Protein AF-0000000080324324 (afdb_homodimer)

Nearest PDB structures (foldseek):
  2r6u-assembly2_D  TM=9.023E-01  e=9.887E-13  Rhodococcus jostii RHA1
  2r6u-assembly2_B  TM=8.877E-01  e=3.012E-12  Rhodococcus jostii RHA1
  3oxh-assembly1_A  TM=7.403E-01  e=6.798E-08  Mycobacterium tuberculosis
  8stb-assembly2_A  TM=7.859E-01  e=1.134E-06  Streptomyces sp.
  8stb-assembly1_B  TM=7.151E-01  e=1.134E-06  Streptomyces sp.

pLDDT: mean 96.22, std 4.75, range [72.25, 98.94]

Sequence (242 aa):
MNRVTHFEIPSEHPEVSMKFFADVFGWKFEQFCEQQYWLAISGDESTPGINGAIMKPVERNQPVCNTINVQNLDETIQKIEKAGGKIVKPKFAIPSYGWLAFFMDTDGNCHGIVEEDKAARMNRVTHFEIPSEHPEVSMKFFADVFGWKFEQFCEQQYWLAISGDESTPGINGAIMKPVERNQPVCNTINVQNLDETIQKIEKAGGKIVKPKFAIPSYGWLAFFMDTDGNCHGIVEEDKAAR

Solvent-accessible surface area (backbone atoms only — not comparable to full-atom values): 12387 Å² total; per-residue (Å²): 117,34,18,42,45,36,40,36,41,48,24,93,49,54,70,60,46,52,48,36,44,25,72,54,44,62,35,45,76,43,78,43,74,94,53,70,32,27,38,31,44,26,66,63,83,92,43,84,29,36,40,34,28,43,27,56,54,93,49,86,88,51,60,49,32,44,25,27,36,37,86,50,53,71,62,44,52,50,40,33,47,74,61,59,26,43,78,74,36,74,76,43,61,40,72,60,45,13,39,35,31,30,29,25,45,80,74,64,52,59,35,34,39,33,18,81,30,63,78,29,111,117,34,17,42,46,36,41,36,41,48,24,93,48,53,71,60,47,52,49,37,46,26,73,53,43,63,35,43,76,41,78,42,74,95,52,71,33,29,36,32,44,28,64,64,84,90,44,84,29,36,40,32,28,42,27,55,56,91,49,87,86,49,59,48,33,46,25,28,36,37,85,49,52,70,62,44,53,52,37,34,47,73,61,58,26,43,79,74,37,72,77,45,62,40,72,60,45,14,40,35,32,30,30,27,45,81,73,63,51,58,34,34,40,32,18,82,30,62,78,31,110

Secondary structure (DSSP, 8-state):
---EEEEEEE-S-HHHHHHHHHHHH--EEEE-SSSSEEEEE-S-TTSSSBEEEEE--SSTTPPPEEEEE-S-HHHHHHHHHHTT-EEEEEEEEETTTEEEEEEE-TTS-EEEEEEE-TT--/---EEEEEEE-S-HHHHHHHHHHHH--EEEE-TTSSEEEEE-S-TTSSSBEEEEE--SSTTPPPEEEEE-S-HHHHHHHHHHTT-EEEEEEEEETTTEEEEEEE-TTS-EEEEEEE-TT--

InterPro domains:
  IPR004360 Glyoxalase/fosfomycin resistance/dioxygenase domain [PF00903] (4-109)
  IPR029068 Glyoxalase/Bleomycin resistance protein/Dihydroxybiphenyl dioxygenase [G3DSA:3.10.180.10] (3-119)
  IPR029068 Glyoxalase/Bleomycin resistance protein/Dihydroxybiphenyl dioxygenase [SSF54593] (2-119)
  IPR037523 Vicinal oxygen chelate (VOC), core domain [PS51819] (3-116)
  IPR052164 Anthracycline and Secondary Metabolite Biosynthesis Protein [PTHR33993] (2-117)

Radius of gyration: 17.2 Å; Cα contacts (8 Å, |Δi|>4): 593; chains: 2; bounding box: 39×47×38 Å

Structure (mmCIF, N/CA/C/O backbone):
data_AF-0000000080324324-model_v1
#
loop_
_entity.id
_entity.type
_entity.pdbx_description
1 polymer Glyoxalase
#
loop_
_atom_site.group_PDB
_atom_site.id
_atom_site.type_symbol
_atom_site.label_atom_id
_atom_site.label_alt_id
_atom_site.label_comp_id
_atom_site.label_asym_i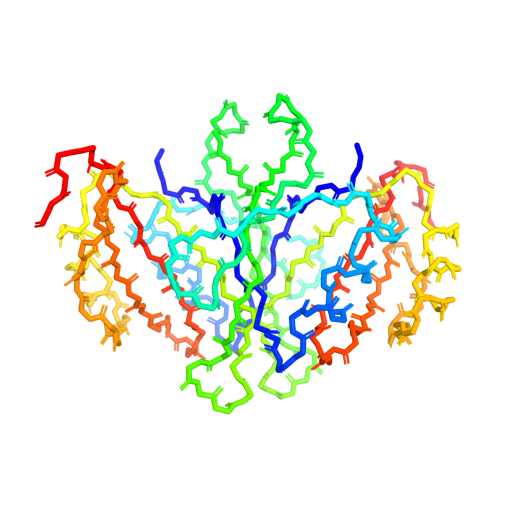d
_atom_site.label_entity_id
_atom_site.label_seq_id
_atom_site.pdbx_PDB_ins_code
_atom_site.Cartn_x
_atom_site.Cartn_y
_atom_site.Cartn_z
_atom_site.occupancy
_atom_site.B_iso_or_equiv
_atom_site.auth_seq_id
_atom_site.auth_comp_id
_atom_site.auth_asym_id
_atom_site.auth_atom_id
_atom_site.pdbx_PDB_model_num
ATOM 1 N N . MET A 1 1 ? -7.117 -13.203 8.117 1 80.62 1 MET A N 1
ATOM 2 C CA . MET A 1 1 ? -6.945 -13.352 6.672 1 80.62 1 MET A CA 1
ATOM 3 C C . MET A 1 1 ? -7.75 -12.297 5.918 1 80.62 1 MET A C 1
ATOM 5 O O . MET A 1 1 ? -8.773 -11.82 6.414 1 80.62 1 MET A O 1
ATOM 9 N N . ASN A 1 2 ? -7.188 -11.617 4.918 1 96.31 2 ASN A N 1
ATOM 10 C CA . ASN A 1 2 ? -7.82 -10.656 4.02 1 96.31 2 ASN A CA 1
ATOM 11 C C . ASN A 1 2 ? -7.285 -9.242 4.242 1 96.31 2 ASN A C 1
ATOM 13 O O . ASN A 1 2 ? -7.949 -8.266 3.902 1 96.31 2 ASN A O 1
ATOM 17 N N . ARG A 1 3 ? -6.148 -9.227 4.965 1 98.31 3 ARG A N 1
ATOM 18 C CA . ARG A 1 3 ? -5.523 -7.93 5.215 1 98.31 3 ARG A CA 1
ATOM 19 C C . ARG A 1 3 ? -4.418 -7.648 4.203 1 98.31 3 ARG A C 1
ATOM 21 O O . ARG A 1 3 ? -3.85 -8.578 3.625 1 98.31 3 ARG A O 1
ATOM 28 N N . VAL A 1 4 ? -4.156 -6.395 3.949 1 98.75 4 VAL A N 1
ATOM 29 C CA . VAL A 1 4 ? -3.008 -6.012 3.135 1 98.75 4 VAL A CA 1
ATOM 30 C C . VAL A 1 4 ? -1.715 -6.328 3.883 1 98.75 4 VAL A C 1
ATOM 32 O O . VAL A 1 4 ? -1.495 -5.84 4.992 1 98.75 4 VAL A O 1
ATOM 35 N N . THR A 1 5 ? -0.805 -7.094 3.219 1 98.31 5 THR A N 1
ATOM 36 C CA . THR A 1 5 ? 0.337 -7.582 3.982 1 98.31 5 THR A CA 1
ATOM 37 C C . THR A 1 5 ? 1.644 -7.285 3.25 1 98.31 5 THR A C 1
ATOM 39 O O . THR A 1 5 ? 2.729 -7.523 3.785 1 98.31 5 THR A O 1
ATOM 42 N N . HIS A 1 6 ? 1.531 -6.824 2.025 1 98.56 6 HIS A N 1
ATOM 43 C CA . HIS A 1 6 ? 2.721 -6.613 1.209 1 98.56 6 HIS A CA 1
ATOM 44 C C . HIS A 1 6 ? 2.521 -5.465 0.227 1 98.56 6 HIS A C 1
ATOM 46 O O . HIS A 1 6 ? 1.407 -5.234 -0.249 1 98.56 6 HIS A O 1
ATOM 52 N N . PHE A 1 7 ? 3.572 -4.695 0.007 1 98.81 7 PHE A N 1
ATOM 53 C CA . PHE A 1 7 ? 3.529 -3.664 -1.024 1 98.81 7 PHE A CA 1
ATOM 54 C C . PHE A 1 7 ? 4.629 -3.887 -2.057 1 98.81 7 PHE A C 1
ATOM 56 O O . PHE A 1 7 ? 5.641 -4.527 -1.767 1 98.81 7 PHE A O 1
ATOM 63 N N . GLU A 1 8 ? 4.395 -3.324 -3.246 1 98.5 8 GLU A N 1
ATOM 64 C CA . GLU A 1 8 ? 5.406 -3.266 -4.297 1 98.5 8 GLU A CA 1
ATOM 65 C C . GLU A 1 8 ? 5.547 -1.85 -4.848 1 98.5 8 GLU A C 1
ATOM 67 O O . GLU A 1 8 ? 4.57 -1.271 -5.336 1 98.5 8 GLU A O 1
ATOM 72 N N . ILE A 1 9 ? 6.711 -1.351 -4.762 1 98.62 9 ILE A N 1
ATOM 73 C CA . ILE A 1 9 ? 7.047 -0.058 -5.352 1 98.62 9 ILE A CA 1
ATOM 74 C C . ILE A 1 9 ? 7.781 -0.269 -6.672 1 98.62 9 ILE A C 1
ATOM 76 O O . ILE A 1 9 ? 8.898 -0.789 -6.691 1 98.62 9 ILE A O 1
ATOM 80 N N . PRO A 1 10 ? 7.148 0.135 -7.758 1 98.31 10 PRO A N 1
ATOM 81 C CA . PRO A 1 10 ? 7.863 0.035 -9.031 1 98.31 10 PRO A CA 1
ATOM 82 C C . PRO A 1 10 ? 8.984 1.062 -9.156 1 98.31 10 PRO A C 1
ATOM 84 O O . PRO A 1 10 ? 8.844 2.199 -8.703 1 98.31 10 PRO A O 1
ATOM 87 N N . SER A 1 11 ? 10.062 0.639 -9.766 1 98 11 SER A N 1
ATOM 88 C CA . SER A 1 11 ? 11.188 1.551 -9.961 1 98 11 SER A CA 1
ATOM 89 C C . SER A 1 11 ? 11.953 1.221 -11.234 1 98 11 SER A C 1
ATOM 91 O O . SER A 1 11 ? 12.312 0.065 -11.469 1 98 11 SER A O 1
ATOM 93 N N . GLU A 1 12 ? 12.156 2.252 -12.07 1 97.19 12 GLU A N 1
ATOM 94 C CA . GLU A 1 12 ? 13.023 2.096 -13.234 1 97.19 12 GLU A CA 1
ATOM 95 C C . GLU A 1 12 ? 14.492 2.039 -12.82 1 97.19 12 GLU A C 1
ATOM 97 O O . GLU A 1 12 ? 15.336 1.57 -13.578 1 97.19 12 GLU A O 1
ATOM 102 N N . HIS A 1 13 ? 14.82 2.545 -11.656 1 97 13 HIS A N 1
ATOM 103 C CA . HIS A 1 13 ? 16.172 2.602 -11.109 1 97 13 HIS A CA 1
ATOM 104 C C . HIS A 1 13 ? 16.219 2.031 -9.695 1 97 13 HIS A C 1
ATOM 106 O O . HIS A 1 13 ? 16.453 2.766 -8.734 1 97 13 HIS A O 1
ATOM 112 N N . PRO A 1 14 ? 16.188 0.715 -9.609 1 97.38 14 PRO A N 1
ATOM 113 C CA . PRO A 1 14 ? 16.047 0.087 -8.297 1 97.38 14 PRO A CA 1
ATOM 114 C C . PRO A 1 14 ? 17.172 0.449 -7.34 1 97.38 14 PRO A C 1
ATOM 116 O O . PRO A 1 14 ? 16.938 0.652 -6.145 1 97.38 14 PRO A O 1
ATOM 119 N N . GLU A 1 15 ? 18.375 0.521 -7.84 1 97.5 15 GLU A N 1
ATOM 120 C CA . GLU A 1 15 ? 19.5 0.852 -6.969 1 97.5 15 GLU A CA 1
ATOM 121 C C . GLU A 1 15 ? 19.328 2.238 -6.352 1 97.5 15 GLU A C 1
ATOM 123 O O . GLU A 1 15 ? 19.656 2.447 -5.184 1 97.5 15 GLU A O 1
ATOM 128 N N . VAL A 1 16 ? 18.859 3.139 -7.137 1 98.56 16 VAL A N 1
ATOM 129 C CA . VAL A 1 16 ? 18.625 4.5 -6.668 1 98.56 16 VAL A CA 1
ATOM 130 C C . VAL A 1 16 ? 17.5 4.508 -5.652 1 98.56 16 VAL A C 1
ATOM 132 O O . VAL A 1 16 ? 17.609 5.125 -4.59 1 98.56 16 VAL A O 1
ATOM 135 N N . SER A 1 17 ? 16.422 3.805 -5.992 1 98.69 17 SER A N 1
ATOM 136 C CA . SER A 1 17 ? 15.273 3.738 -5.098 1 98.69 17 SER A CA 1
ATOM 137 C C . SER A 1 17 ? 15.641 3.092 -3.768 1 98.69 17 SER A C 1
ATOM 139 O O . SER A 1 17 ? 15.2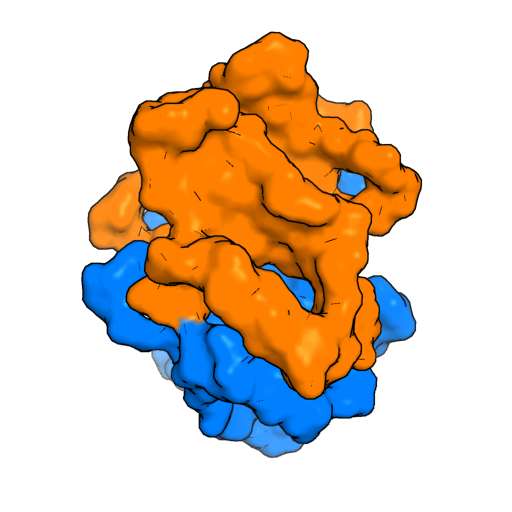58 3.588 -2.705 1 98.69 17 SER A O 1
ATOM 141 N N . MET A 1 18 ? 16.344 1.99 -3.834 1 98.5 18 MET A N 1
ATOM 142 C CA . MET A 1 18 ? 16.75 1.3 -2.611 1 98.5 18 MET A CA 1
ATOM 143 C C . MET A 1 18 ? 17.594 2.203 -1.731 1 98.5 18 MET A C 1
ATOM 145 O O . MET A 1 18 ? 17.422 2.25 -0.515 1 98.5 18 MET A O 1
ATOM 149 N N . LYS A 1 19 ? 18.516 2.918 -2.295 1 98.81 19 LYS A N 1
ATOM 150 C CA . LYS A 1 19 ? 19.344 3.854 -1.534 1 98.81 19 LYS A CA 1
ATOM 151 C C . LYS A 1 19 ? 18.484 4.945 -0.894 1 98.81 19 LYS A C 1
ATOM 153 O O . LYS A 1 19 ? 18.703 5.312 0.263 1 98.81 19 LYS A O 1
ATOM 158 N N . PHE A 1 20 ? 17.547 5.465 -1.657 1 98.94 20 PHE A N 1
ATOM 159 C CA . PHE A 1 20 ? 16.641 6.496 -1.153 1 98.94 20 PHE A CA 1
ATOM 160 C C . PHE A 1 20 ? 15.938 6.02 0.106 1 98.94 20 PHE A C 1
ATOM 162 O O . PHE A 1 20 ? 16.016 6.668 1.151 1 98.94 20 PHE A O 1
ATOM 169 N N . PHE A 1 21 ? 15.242 4.918 0.029 1 98.94 21 PHE A N 1
ATOM 170 C CA . PHE A 1 21 ? 14.438 4.43 1.143 1 98.94 21 PHE A CA 1
ATOM 171 C C . PHE A 1 21 ? 15.328 3.984 2.297 1 98.94 21 PHE A C 1
ATOM 173 O O . PHE A 1 21 ? 14.953 4.113 3.463 1 98.94 21 PHE A O 1
ATOM 180 N N . ALA A 1 22 ? 16.531 3.461 1.968 1 98.81 22 ALA A N 1
ATOM 181 C CA . ALA A 1 22 ? 17.484 3.143 3.027 1 98.81 22 ALA A CA 1
ATOM 182 C C . ALA A 1 22 ? 17.922 4.398 3.775 1 98.81 22 ALA A C 1
ATOM 184 O O . ALA A 1 22 ? 17.922 4.426 5.008 1 98.81 22 ALA A O 1
ATOM 185 N N . ASP A 1 23 ? 18.25 5.418 3.057 1 98.75 23 ASP A N 1
ATOM 186 C CA . ASP A 1 23 ? 18.75 6.656 3.646 1 98.75 23 ASP A CA 1
ATOM 187 C C . ASP A 1 23 ? 17.656 7.363 4.449 1 98.75 23 ASP A C 1
ATOM 189 O O . ASP A 1 23 ? 17.922 7.91 5.52 1 98.75 23 ASP A O 1
ATOM 193 N N . VAL A 1 24 ? 16.5 7.398 3.951 1 98.88 24 VAL A N 1
ATOM 194 C CA . VAL A 1 24 ? 15.438 8.211 4.547 1 98.88 24 VAL A CA 1
ATOM 195 C C . VAL A 1 24 ? 14.766 7.43 5.672 1 98.88 24 VAL A C 1
ATOM 197 O O . VAL A 1 24 ? 14.445 7.996 6.723 1 98.88 24 VAL A O 1
ATOM 200 N N . PHE A 1 25 ? 14.539 6.09 5.477 1 98.81 25 PHE A N 1
ATOM 201 C CA . PHE A 1 25 ? 13.664 5.363 6.387 1 98.81 25 PHE A CA 1
ATOM 202 C C . PHE A 1 25 ? 14.406 4.211 7.047 1 98.81 25 PHE A C 1
ATOM 204 O O . PHE A 1 25 ? 13.859 3.529 7.918 1 98.81 25 PHE A O 1
ATOM 211 N N . GLY A 1 26 ? 15.633 3.934 6.602 1 98.5 26 GLY A N 1
ATOM 212 C CA . GLY A 1 26 ? 16.422 2.875 7.203 1 98.5 26 GLY A CA 1
ATOM 213 C C . GLY A 1 26 ? 16.031 1.489 6.727 1 98.5 26 GLY A C 1
ATOM 214 O O . GLY A 1 26 ? 16.297 0.494 7.398 1 98.5 26 GLY A O 1
ATOM 215 N N . TRP A 1 27 ? 15.344 1.388 5.637 1 98.81 27 TRP A N 1
ATOM 216 C CA . TRP A 1 27 ? 14.938 0.089 5.109 1 98.81 27 TRP A CA 1
ATOM 217 C C . TRP A 1 27 ? 16.156 -0.715 4.652 1 98.81 27 TRP A C 1
ATOM 219 O O . TRP A 1 27 ? 17.172 -0.144 4.254 1 98.81 27 TRP A O 1
ATOM 229 N N . LYS A 1 28 ? 16.016 -1.987 4.75 1 98.38 28 LYS A N 1
ATOM 230 C CA . LYS A 1 28 ? 17.016 -2.918 4.211 1 98.38 28 LYS A CA 1
ATOM 231 C C . LYS A 1 28 ? 16.438 -3.707 3.037 1 98.38 28 LYS A C 1
ATOM 233 O O . LYS A 1 28 ? 15.219 -3.93 2.967 1 98.38 28 LYS A O 1
ATOM 238 N N . PHE A 1 29 ? 17.344 -4.164 2.164 1 97.75 29 PHE A N 1
ATOM 239 C CA . PHE A 1 29 ? 16.859 -4.824 0.953 1 97.75 29 PHE A CA 1
ATOM 240 C C . PHE A 1 29 ? 17.641 -6.113 0.702 1 97.75 29 PHE A C 1
ATOM 242 O O . PHE A 1 29 ? 18.844 -6.172 0.942 1 97.75 29 PHE A O 1
ATOM 249 N N . GLU A 1 30 ? 16.828 -7.047 0.22 1 95.94 30 GLU A N 1
ATOM 250 C CA . GLU A 1 30 ? 17.406 -8.328 -0.177 1 95.94 30 GLU A CA 1
ATOM 251 C C . GLU A 1 30 ? 16.875 -8.773 -1.538 1 95.94 30 GLU A C 1
ATOM 253 O O . GLU A 1 30 ? 15.664 -8.82 -1.755 1 95.94 30 GLU A O 1
ATOM 258 N N . GLN A 1 31 ? 17.766 -9.102 -2.387 1 93.31 31 GLN A N 1
ATOM 259 C CA . GLN A 1 31 ? 17.344 -9.586 -3.691 1 93.31 31 GLN A CA 1
ATOM 260 C C . GLN A 1 31 ? 16.609 -10.922 -3.564 1 93.31 31 GLN A C 1
ATOM 262 O O . GLN A 1 31 ? 17.031 -11.797 -2.805 1 93.31 31 GLN A O 1
ATOM 267 N N . PHE A 1 32 ? 15.477 -10.836 -4.234 1 87.94 32 PHE A N 1
ATOM 268 C CA . PHE A 1 32 ? 14.656 -12.047 -4.234 1 87.94 32 PHE A CA 1
ATOM 269 C C . PHE A 1 32 ? 14.703 -12.734 -5.594 1 87.94 32 PHE A C 1
ATOM 271 O O . PHE A 1 32 ? 14.242 -12.172 -6.594 1 87.94 32 PHE A O 1
ATOM 278 N N . CYS A 1 33 ? 15.266 -13.898 -5.703 1 75.88 33 CYS A N 1
ATOM 279 C CA . CYS A 1 33 ? 15.406 -14.695 -6.914 1 75.88 33 CYS A CA 1
ATOM 280 C C . CYS A 1 33 ? 16.141 -13.914 -8 1 75.88 33 CYS A C 1
ATOM 282 O O . CYS A 1 33 ? 16.719 -12.867 -7.727 1 75.88 33 CYS A O 1
ATOM 284 N N . GLU A 1 34 ? 16.281 -14.5 -9.141 1 72.31 34 GLU A N 1
ATOM 285 C CA . GLU A 1 34 ? 16.984 -13.898 -10.273 1 72.31 34 GLU A CA 1
ATOM 286 C C . GLU A 1 34 ? 16.156 -12.789 -10.914 1 72.31 34 GLU A C 1
ATOM 288 O O . GLU A 1 34 ? 16.641 -12.078 -11.789 1 72.31 34 GLU A O 1
ATOM 293 N N . GLN A 1 35 ? 15.094 -12.578 -10.258 1 72.25 35 GLN A N 1
ATOM 294 C CA . GLN A 1 35 ? 14.227 -11.57 -10.859 1 72.25 35 GLN A CA 1
ATOM 295 C C . GLN A 1 35 ? 14.578 -10.172 -10.352 1 72.25 35 GLN A C 1
ATOM 297 O O . GLN A 1 35 ? 15.414 -10.016 -9.461 1 72.25 35 GLN A O 1
ATOM 302 N N . GLN A 1 36 ? 14.406 -9.125 -11.062 1 90.88 36 GLN A N 1
ATOM 303 C CA . GLN A 1 36 ? 14.539 -7.711 -10.719 1 90.88 36 GLN A CA 1
ATOM 304 C C . GLN A 1 36 ? 13.516 -7.309 -9.656 1 90.88 36 GLN A C 1
ATOM 306 O O . GLN A 1 36 ? 12.656 -6.461 -9.906 1 90.88 36 GLN A O 1
ATOM 311 N N . TYR A 1 37 ? 13.633 -8.062 -8.531 1 95.88 37 TYR A N 1
ATOM 312 C CA . TYR A 1 37 ? 12.75 -7.93 -7.379 1 95.88 37 TYR A CA 1
ATOM 313 C C . TYR A 1 37 ? 13.539 -7.922 -6.078 1 95.88 37 TYR A C 1
ATOM 315 O O . TYR A 1 37 ? 14.258 -8.883 -5.777 1 95.88 37 TYR A O 1
ATOM 323 N N . TRP A 1 38 ? 13.414 -6.906 -5.266 1 97.56 38 TRP A N 1
ATOM 324 C CA . TRP A 1 38 ? 14.133 -6.746 -4.004 1 97.56 38 TRP A CA 1
ATOM 325 C C . TRP A 1 38 ? 13.164 -6.59 -2.838 1 97.56 38 TRP A C 1
ATOM 327 O O . TRP A 1 38 ? 12.43 -5.605 -2.762 1 97.56 38 TRP A O 1
ATOM 337 N N . LEU A 1 39 ? 13.195 -7.598 -1.95 1 97.19 39 LEU A N 1
ATOM 338 C CA . LEU A 1 39 ? 12.367 -7.5 -0.75 1 97.19 39 LEU A CA 1
ATOM 339 C C . LEU A 1 39 ? 12.789 -6.305 0.102 1 97.19 39 LEU A C 1
ATOM 341 O O . LEU A 1 39 ? 13.984 -6.047 0.269 1 97.19 39 LEU A O 1
ATOM 345 N N . ALA A 1 40 ? 11.867 -5.602 0.544 1 98.25 40 ALA A N 1
ATOM 346 C CA . ALA A 1 40 ? 12.094 -4.48 1.455 1 98.25 40 ALA A CA 1
ATOM 347 C C . ALA A 1 40 ? 11.719 -4.855 2.887 1 98.25 40 ALA A C 1
ATOM 349 O O . ALA A 1 40 ? 10.562 -5.176 3.172 1 98.25 40 ALA A O 1
ATOM 350 N N . ILE A 1 41 ? 12.641 -4.852 3.758 1 97.81 41 ILE A N 1
ATOM 351 C CA . ILE A 1 41 ? 12.43 -4.992 5.195 1 97.81 41 ILE A CA 1
ATOM 352 C C . ILE A 1 41 ? 12.32 -3.609 5.836 1 97.81 41 ILE A C 1
ATOM 354 O O . ILE A 1 41 ? 13.32 -2.906 5.988 1 97.81 41 ILE A O 1
ATOM 358 N N . SER A 1 42 ? 11.141 -3.277 6.234 1 97.69 42 SER A N 1
ATOM 359 C CA . SER A 1 42 ? 10.875 -1.897 6.629 1 97.69 42 SER A CA 1
ATOM 360 C C . SER A 1 42 ? 11.086 -1.701 8.125 1 97.69 42 SER A C 1
ATOM 362 O O . SER A 1 42 ? 11.078 -0.57 8.617 1 97.69 42 SER A O 1
ATOM 364 N N . GLY A 1 43 ? 11.266 -2.756 8.867 1 94.75 43 GLY A N 1
ATOM 365 C CA . GLY A 1 43 ? 11.477 -2.662 10.305 1 94.75 43 GLY A CA 1
ATOM 366 C C . GLY A 1 43 ? 11.219 -3.967 11.031 1 94.75 43 GLY A C 1
ATOM 367 O O . GLY A 1 43 ? 11.219 -5.035 10.414 1 94.75 43 GLY A O 1
ATOM 368 N N . ASP A 1 44 ? 11.07 -3.812 12.32 1 93.19 44 ASP A N 1
ATOM 369 C CA . ASP A 1 44 ? 10.805 -4.969 13.172 1 93.19 44 ASP A CA 1
ATOM 370 C C . ASP A 1 44 ? 9.391 -5.504 12.953 1 93.19 44 ASP A C 1
ATOM 372 O O . ASP A 1 44 ? 8.414 -4.777 13.141 1 93.19 44 ASP A O 1
ATOM 376 N N . GLU A 1 45 ? 9.273 -6.754 12.656 1 89.94 45 GLU A N 1
ATOM 377 C CA . GLU A 1 45 ? 8 -7.367 12.297 1 89.94 45 GLU A CA 1
ATOM 378 C C . GLU A 1 45 ? 7.031 -7.355 13.477 1 89.94 45 GLU A C 1
ATOM 380 O O . GLU A 1 45 ? 5.828 -7.539 13.297 1 89.94 45 GLU A O 1
ATOM 385 N N . SER A 1 46 ? 7.574 -7.156 14.664 1 89.31 46 SER A N 1
ATOM 386 C CA . SER A 1 46 ? 6.734 -7.133 15.852 1 89.31 46 SER A CA 1
ATOM 387 C C . SER A 1 46 ? 6.035 -5.785 16.016 1 89.31 46 SER A C 1
ATOM 389 O O . SER A 1 46 ? 5.145 -5.637 16.859 1 89.31 46 SER A O 1
ATOM 391 N N . THR A 1 47 ? 6.426 -4.836 15.195 1 91.75 47 THR A N 1
ATOM 392 C CA . THR A 1 47 ? 5.781 -3.525 15.234 1 91.75 47 THR A CA 1
ATOM 393 C C . THR A 1 47 ? 4.77 -3.389 14.094 1 91.75 47 THR A C 1
ATOM 395 O O . THR A 1 47 ? 4.891 -4.059 13.07 1 91.75 47 THR A O 1
ATOM 398 N N . PRO A 1 48 ? 3.828 -2.561 14.297 1 93.56 48 PRO A N 1
ATOM 399 C CA . PRO A 1 48 ? 2.812 -2.393 13.25 1 93.56 48 PRO A CA 1
ATOM 400 C C . PRO A 1 48 ? 3.404 -1.937 11.922 1 93.56 48 PRO A C 1
ATOM 402 O O . PRO A 1 48 ? 4.316 -1.105 11.898 1 93.56 48 PRO A O 1
ATOM 405 N N . GLY A 1 49 ? 2.834 -2.486 10.898 1 97.38 49 GLY A N 1
ATOM 406 C CA . GLY A 1 49 ? 3.279 -2.17 9.555 1 97.38 49 GLY A CA 1
ATOM 407 C C . GLY A 1 49 ? 3.561 -3.404 8.711 1 97.38 49 GLY A C 1
ATOM 408 O O . GLY A 1 49 ? 3.365 -4.531 9.172 1 97.38 49 GLY A O 1
ATOM 409 N N . ILE A 1 50 ? 4.016 -3.131 7.441 1 98.12 50 ILE A N 1
ATOM 410 C CA . ILE A 1 50 ? 4.238 -4.262 6.543 1 98.12 50 ILE A CA 1
ATOM 411 C C . ILE A 1 50 ? 5.562 -4.086 5.809 1 98.12 50 ILE A C 1
ATOM 413 O O . ILE A 1 50 ? 6.078 -2.969 5.703 1 98.12 50 ILE A O 1
ATOM 417 N N . ASN A 1 51 ? 6.094 -5.203 5.387 1 98.25 51 ASN A N 1
ATOM 418 C CA . ASN A 1 51 ? 7.211 -5.234 4.445 1 98.25 51 ASN A CA 1
ATOM 419 C C . ASN A 1 51 ? 6.727 -5.219 3 1 98.25 51 ASN A C 1
ATOM 421 O O . ASN A 1 51 ? 5.523 -5.293 2.744 1 98.25 51 ASN A O 1
ATOM 425 N N . GLY A 1 52 ? 7.605 -5.07 2.082 1 98.12 52 GLY A N 1
ATOM 426 C CA . GLY A 1 52 ? 7.262 -5.043 0.67 1 98.12 52 GLY A CA 1
ATOM 427 C C . GLY A 1 52 ? 8.438 -5.355 -0.239 1 98.12 52 GLY A C 1
ATOM 428 O O . GLY A 1 52 ? 9.227 -6.25 0.049 1 98.12 52 GLY A O 1
ATOM 429 N N . ALA A 1 53 ? 8.422 -4.598 -1.35 1 98.12 53 ALA A N 1
ATOM 430 C CA . ALA A 1 53 ? 9.484 -4.812 -2.326 1 98.12 53 ALA A CA 1
ATOM 431 C C . ALA A 1 53 ? 9.641 -3.605 -3.246 1 98.12 53 ALA A C 1
ATOM 433 O O . ALA A 1 53 ? 8.711 -2.803 -3.387 1 98.12 53 ALA A O 1
ATOM 434 N N . ILE A 1 54 ? 10.797 -3.494 -3.734 1 98.25 54 ILE A N 1
ATOM 435 C CA . ILE A 1 54 ? 11.07 -2.703 -4.93 1 98.25 54 ILE A CA 1
ATOM 436 C C . ILE A 1 54 ? 11.234 -3.627 -6.133 1 98.25 54 ILE A C 1
ATOM 438 O O . ILE A 1 54 ? 11.883 -4.672 -6.039 1 98.25 54 ILE A O 1
ATOM 442 N N . MET A 1 55 ? 10.594 -3.27 -7.223 1 97.19 55 MET A N 1
ATOM 443 C CA . MET A 1 55 ? 10.68 -4.133 -8.398 1 97.19 55 MET A CA 1
ATOM 444 C C . MET A 1 55 ? 10.719 -3.307 -9.68 1 97.19 55 MET A C 1
ATOM 446 O O . MET A 1 55 ? 10.258 -2.164 -9.703 1 97.19 55 MET A O 1
ATOM 450 N N . LYS A 1 56 ? 11.258 -3.893 -10.703 1 96.5 56 LYS A N 1
ATOM 451 C CA . LYS A 1 56 ? 11.125 -3.293 -12.031 1 96.5 56 LYS A CA 1
ATOM 452 C C . LYS A 1 56 ? 9.68 -3.359 -12.523 1 96.5 56 LYS A C 1
ATOM 454 O O . LYS A 1 56 ? 9.023 -4.391 -12.383 1 96.5 56 LYS A O 1
ATOM 459 N N . PRO A 1 57 ? 9.281 -2.227 -13.125 1 95.88 57 PRO A N 1
ATOM 460 C CA . PRO A 1 57 ? 7.895 -2.24 -13.602 1 95.88 57 PRO A CA 1
ATOM 461 C C . PRO A 1 57 ? 7.684 -3.203 -14.766 1 95.88 57 PRO A C 1
ATOM 463 O O . PRO A 1 57 ? 8.578 -3.371 -15.602 1 95.88 57 PRO A O 1
ATOM 466 N N . VAL A 1 58 ? 6.527 -3.812 -14.797 1 91.75 58 VAL A N 1
ATOM 467 C CA . VAL A 1 58 ? 6.172 -4.703 -15.898 1 91.75 58 VAL A CA 1
ATOM 468 C C . VAL A 1 58 ? 5.523 -3.9 -17.016 1 91.75 58 VAL A C 1
ATOM 470 O O . VAL A 1 58 ? 5.453 -4.363 -18.156 1 91.75 58 VAL A O 1
ATOM 473 N N . GLU A 1 59 ? 4.988 -2.766 -16.703 1 92 59 GLU A N 1
ATOM 474 C CA . GLU A 1 59 ? 4.43 -1.825 -17.672 1 92 59 GLU A CA 1
ATOM 475 C C . GLU A 1 59 ? 4.836 -0.391 -17.344 1 92 59 GLU A C 1
ATOM 477 O O . GLU A 1 59 ? 5.207 -0.089 -16.203 1 92 59 GLU A O 1
ATOM 482 N N . ARG A 1 60 ? 4.648 0.397 -18.359 1 90 60 ARG A N 1
ATOM 483 C CA . ARG A 1 60 ? 4.98 1.804 -18.156 1 90 60 ARG A CA 1
ATOM 484 C C . ARG A 1 60 ? 4.027 2.449 -17.156 1 90 60 ARG A C 1
ATOM 486 O O . ARG A 1 60 ? 2.818 2.215 -17.203 1 90 60 ARG A O 1
ATOM 493 N N . ASN A 1 61 ? 4.574 3.254 -16.25 1 90.62 61 ASN A N 1
ATOM 494 C CA . ASN A 1 61 ? 3.818 4.035 -15.281 1 90.62 61 ASN A CA 1
ATOM 495 C C . ASN A 1 61 ? 3.08 3.135 -14.289 1 90.62 61 ASN A C 1
ATOM 497 O O . ASN A 1 61 ? 1.995 3.48 -13.82 1 90.62 61 ASN A O 1
ATOM 501 N N . GLN A 1 62 ? 3.605 1.922 -14.133 1 95.56 62 GLN A N 1
ATOM 502 C CA . GLN A 1 62 ? 3.021 1.031 -13.141 1 95.56 62 GLN A CA 1
ATOM 503 C C . GLN A 1 62 ? 2.979 1.695 -11.766 1 95.56 62 GLN A C 1
ATOM 505 O O . GLN A 1 62 ? 3.986 2.232 -11.297 1 95.56 62 GLN A O 1
ATOM 510 N N . PRO A 1 63 ? 1.841 1.696 -11.164 1 96.56 63 PRO A N 1
ATOM 511 C CA . PRO A 1 63 ? 1.741 2.301 -9.828 1 96.56 63 PRO A CA 1
ATOM 512 C C . PRO A 1 63 ? 2.146 1.34 -8.719 1 96.56 63 PRO A C 1
ATOM 514 O O . PRO A 1 63 ? 2.381 0.156 -8.969 1 96.56 63 PRO A O 1
ATOM 517 N N . VAL A 1 64 ? 2.307 1.911 -7.535 1 98.44 64 VAL A N 1
ATOM 518 C CA . VAL A 1 64 ? 2.434 1.087 -6.336 1 98.44 64 VAL A CA 1
ATOM 519 C C . VAL A 1 64 ? 1.257 0.12 -6.246 1 98.44 64 VAL A C 1
ATOM 521 O O . VAL A 1 64 ? 0.116 0.491 -6.535 1 98.44 64 VAL A O 1
ATOM 524 N N . CYS A 1 65 ? 1.556 -1.107 -5.863 1 98.56 65 CYS A N 1
ATOM 525 C CA . CYS A 1 65 ? 0.54 -2.15 -5.773 1 98.56 65 CYS A CA 1
ATOM 526 C C . CYS A 1 65 ? 0.631 -2.889 -4.445 1 98.56 65 CYS A C 1
ATOM 528 O O . CYS A 1 65 ? 1.72 -3.283 -4.02 1 98.56 65 CYS A O 1
ATOM 530 N N . ASN A 1 66 ? -0.521 -3.068 -3.762 1 98.88 66 ASN A N 1
ATOM 531 C CA . ASN A 1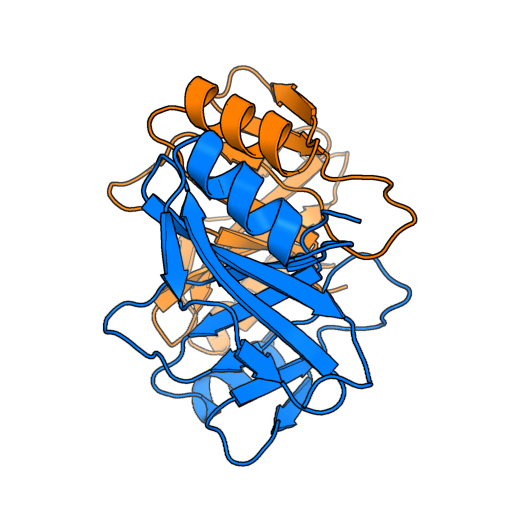 66 ? -0.58 -3.807 -2.504 1 98.88 66 ASN A CA 1
ATOM 532 C C . ASN A 1 66 ? -1.177 -5.199 -2.697 1 98.88 66 ASN A C 1
ATOM 534 O O . ASN A 1 66 ? -2.029 -5.398 -3.562 1 98.88 66 ASN A O 1
ATOM 538 N N . THR A 1 67 ? -0.726 -6.078 -1.89 1 98.81 67 THR A N 1
ATOM 539 C CA . THR A 1 67 ? -1.193 -7.457 -1.972 1 98.81 67 THR A CA 1
ATOM 540 C C . THR A 1 67 ? -1.947 -7.848 -0.704 1 98.81 67 THR A C 1
ATOM 542 O O . THR A 1 67 ? -1.5 -7.559 0.407 1 98.81 67 THR A O 1
ATOM 545 N N . ILE A 1 68 ? -3.076 -8.484 -0.906 1 98.94 68 ILE A N 1
ATOM 546 C CA . ILE A 1 68 ? -3.939 -8.953 0.173 1 98.94 68 ILE A CA 1
ATOM 547 C C . ILE A 1 68 ? -3.721 -10.445 0.394 1 98.94 68 ILE A C 1
ATOM 549 O O . ILE A 1 68 ? -3.775 -11.234 -0.554 1 98.94 68 ILE A O 1
ATOM 553 N N . ASN A 1 69 ? -3.412 -10.805 1.655 1 98.56 69 ASN A N 1
ATOM 554 C CA . ASN A 1 69 ? -3.289 -12.219 2.01 1 98.56 69 ASN A CA 1
ATOM 555 C C . ASN A 1 69 ? -4.656 -12.867 2.188 1 98.56 69 ASN A C 1
ATOM 557 O O . ASN A 1 69 ? -5.512 -12.352 2.902 1 98.56 69 ASN A O 1
ATOM 561 N N . VAL A 1 70 ? -4.859 -14.008 1.523 1 98.56 70 VAL A N 1
ATOM 562 C CA . VAL A 1 70 ? -6.156 -14.672 1.581 1 98.56 70 VAL A CA 1
ATOM 563 C C . VAL A 1 70 ? -5.965 -16.141 1.976 1 98.56 70 VAL A C 1
ATOM 565 O O . VAL A 1 70 ? -4.875 -16.688 1.827 1 98.56 70 VAL A O 1
ATOM 568 N N . GLN A 1 71 ? -7.012 -16.75 2.504 1 97.5 71 GLN A N 1
ATOM 569 C CA . GLN A 1 71 ? -6.961 -18.141 2.926 1 97.5 71 GLN A CA 1
ATOM 570 C C . GLN A 1 71 ? -7.035 -19.078 1.726 1 97.5 71 GLN A C 1
ATOM 572 O O . GLN A 1 71 ? -6.332 -20.094 1.678 1 97.5 71 GLN A O 1
ATOM 577 N N . ASN A 1 72 ? -7.914 -18.812 0.802 1 98.25 72 ASN A N 1
ATOM 578 C CA . ASN A 1 72 ? -8.172 -19.594 -0.397 1 98.25 72 ASN A CA 1
ATOM 579 C C . ASN A 1 72 ? -8.188 -18.734 -1.649 1 98.25 72 ASN A C 1
ATOM 581 O O . ASN A 1 72 ? -9.164 -18.016 -1.901 1 98.25 72 ASN A O 1
ATOM 585 N N . LEU A 1 73 ? -7.168 -18.844 -2.459 1 98.62 73 LEU A N 1
ATOM 586 C CA . LEU A 1 73 ? -6.984 -17.953 -3.598 1 98.62 73 LEU A CA 1
ATOM 587 C C . LEU A 1 73 ? -8.055 -18.203 -4.656 1 98.62 73 LEU A C 1
ATOM 589 O O . LEU A 1 73 ? -8.641 -17.25 -5.184 1 98.62 73 LEU A O 1
ATOM 593 N N . ASP A 1 74 ? -8.32 -19.422 -4.945 1 98.62 74 ASP A N 1
ATOM 594 C CA . ASP A 1 74 ? -9.289 -19.766 -5.984 1 98.62 74 ASP A CA 1
ATOM 595 C C . ASP A 1 74 ? -10.68 -19.25 -5.629 1 98.62 74 ASP A C 1
ATOM 597 O O . ASP A 1 74 ? -11.375 -18.688 -6.473 1 98.62 74 ASP A O 1
ATOM 601 N N . GLU A 1 75 ? -11.078 -19.469 -4.441 1 98.69 75 GLU A N 1
ATOM 602 C CA . GLU A 1 75 ? -12.359 -18.938 -3.988 1 98.69 75 GLU A CA 1
ATOM 603 C C . GLU A 1 75 ? -12.406 -17.422 -4.07 1 98.69 75 GLU A C 1
ATOM 605 O O . GLU A 1 75 ? -13.422 -16.844 -4.453 1 98.69 75 GLU A O 1
ATOM 610 N N . THR A 1 76 ? -11.328 -16.797 -3.672 1 98.81 76 THR A N 1
ATOM 611 C CA . THR A 1 76 ? -11.266 -15.336 -3.701 1 98.81 76 THR A CA 1
ATOM 612 C C . THR A 1 76 ? -11.375 -14.82 -5.133 1 98.81 76 THR A C 1
ATOM 614 O O . THR A 1 76 ? -12.039 -13.82 -5.387 1 98.81 76 THR A O 1
ATOM 617 N N . ILE A 1 77 ? -10.711 -15.461 -6.055 1 98.88 77 ILE A N 1
ATOM 618 C CA . ILE A 1 77 ? -10.789 -15.086 -7.461 1 98.88 77 ILE A CA 1
ATOM 619 C C . ILE A 1 77 ? -12.242 -15.102 -7.922 1 98.88 77 ILE A C 1
ATOM 621 O O . ILE A 1 77 ? -12.695 -14.172 -8.594 1 98.88 77 ILE A O 1
ATOM 625 N N . GLN A 1 78 ? -12.953 -16.141 -7.527 1 98.81 78 GLN A N 1
ATOM 626 C CA . GLN A 1 78 ? -14.367 -16.219 -7.891 1 98.81 78 GLN A CA 1
ATOM 627 C C . GLN A 1 78 ? -15.156 -15.062 -7.301 1 98.81 78 GLN A C 1
ATOM 629 O O . GLN A 1 78 ? -15.992 -14.461 -7.984 1 98.81 78 GLN A O 1
ATOM 634 N N . LYS A 1 79 ? -14.938 -14.773 -6.059 1 98.88 79 LYS A N 1
ATOM 635 C CA . LYS A 1 79 ? -15.609 -13.656 -5.406 1 98.88 79 LYS A CA 1
ATOM 636 C C . LYS A 1 79 ? -15.312 -12.336 -6.113 1 98.88 79 LYS A C 1
ATOM 638 O O . LYS A 1 79 ? -16.188 -11.492 -6.262 1 98.88 79 LYS A O 1
ATOM 643 N N . ILE A 1 80 ? -14.016 -12.141 -6.535 1 98.88 80 ILE A N 1
ATOM 644 C CA . ILE A 1 80 ? -13.578 -10.922 -7.211 1 98.88 80 ILE A CA 1
ATOM 645 C C . ILE A 1 80 ? -14.375 -10.734 -8.508 1 98.88 80 ILE A C 1
ATOM 647 O O . ILE A 1 80 ? -14.93 -9.664 -8.75 1 98.88 80 ILE A O 1
ATOM 651 N N . GLU A 1 81 ? -14.438 -11.75 -9.234 1 98.75 81 GLU A N 1
ATOM 652 C CA . GLU A 1 81 ? -15.133 -11.672 -10.516 1 98.75 81 GLU A CA 1
ATOM 653 C C . GLU A 1 81 ? -16.625 -11.461 -10.312 1 98.75 81 GLU A C 1
ATOM 655 O O . GLU A 1 81 ? -17.25 -10.656 -11.016 1 98.75 81 GLU A O 1
ATOM 660 N N . LYS A 1 82 ? -17.219 -12.141 -9.383 1 98.75 82 LYS A N 1
ATOM 661 C CA . LYS A 1 82 ? -18.641 -12 -9.078 1 98.75 82 LYS A CA 1
ATOM 662 C C . LYS A 1 82 ? -18.969 -10.578 -8.641 1 98.75 82 LYS A C 1
ATOM 664 O O . LYS A 1 82 ? -20.047 -10.062 -8.938 1 98.75 82 LYS A O 1
ATOM 669 N N . ALA A 1 83 ? -18.062 -9.984 -7.98 1 98.81 83 ALA A N 1
ATOM 670 C CA . ALA A 1 83 ? -18.281 -8.664 -7.41 1 98.81 83 ALA A CA 1
ATOM 671 C C . ALA A 1 83 ? -17.969 -7.566 -8.422 1 98.81 83 ALA A C 1
ATOM 673 O O . ALA A 1 83 ? -18.156 -6.379 -8.141 1 98.81 83 ALA A O 1
ATOM 674 N N . GLY A 1 84 ? -17.484 -7.922 -9.57 1 98.56 84 GLY A N 1
ATOM 675 C CA . GLY A 1 84 ? -17.281 -6.938 -10.625 1 98.56 84 GLY A CA 1
ATOM 676 C C . GLY A 1 84 ? -15.82 -6.602 -10.859 1 98.56 84 GLY A C 1
ATOM 677 O O . GLY A 1 84 ? -15.5 -5.746 -11.695 1 98.56 84 GLY A O 1
ATOM 678 N N . GLY A 1 85 ? -14.914 -7.25 -10.102 1 98.75 85 GLY A N 1
ATOM 679 C CA . GLY A 1 85 ? -13.5 -7.121 -10.383 1 98.75 85 GLY A CA 1
ATOM 680 C C . GLY A 1 85 ? -13.047 -7.949 -11.57 1 98.75 85 GLY A C 1
ATOM 681 O O . GLY A 1 85 ? -13.812 -8.758 -12.102 1 98.75 85 GLY A O 1
ATOM 682 N N . LYS A 1 86 ? -11.789 -7.641 -11.984 1 98.69 86 LYS A N 1
ATOM 683 C CA . LYS A 1 86 ? -11.219 -8.352 -13.133 1 98.69 86 LYS A CA 1
ATOM 684 C C . LYS A 1 86 ? -9.852 -8.93 -12.797 1 98.69 86 LYS A C 1
ATOM 686 O O . LYS A 1 86 ? -8.953 -8.203 -12.352 1 98.69 86 LYS A O 1
ATOM 691 N N . ILE A 1 87 ? -9.703 -10.219 -13.039 1 98.81 87 ILE A N 1
ATOM 692 C CA . ILE A 1 87 ? -8.391 -10.828 -12.898 1 98.81 87 ILE A CA 1
ATOM 693 C C . ILE A 1 87 ? -7.496 -10.406 -14.07 1 98.81 87 ILE A C 1
ATOM 695 O O . ILE A 1 87 ? -7.879 -10.555 -15.234 1 98.81 87 ILE A O 1
ATOM 699 N N . VAL A 1 88 ? -6.328 -9.906 -13.773 1 98.06 88 VAL A N 1
ATOM 700 C CA . VAL A 1 88 ? -5.488 -9.391 -14.852 1 98.06 88 VAL A CA 1
ATOM 701 C C . VAL A 1 88 ? -4.227 -10.242 -14.969 1 98.06 88 VAL A C 1
ATOM 703 O O . VAL A 1 88 ? -3.549 -10.227 -16 1 98.06 88 VAL A O 1
ATOM 706 N N . LYS A 1 89 ? -3.771 -10.875 -13.969 1 98.06 89 LYS A N 1
ATOM 707 C CA . LYS A 1 89 ? -2.746 -11.914 -13.977 1 98.06 89 LYS A CA 1
ATOM 708 C C . LYS A 1 89 ? -3.234 -13.172 -13.273 1 98.06 89 LYS A C 1
ATOM 710 O O . LYS A 1 89 ? -3.408 -13.18 -12.055 1 98.06 89 LYS A O 1
ATOM 715 N N . PRO A 1 90 ? -3.482 -14.141 -14.062 1 98.31 90 PRO A N 1
ATOM 716 C CA . PRO A 1 90 ? -4 -15.375 -13.461 1 98.31 90 PRO A CA 1
ATOM 717 C C . PRO A 1 90 ? -3.057 -15.977 -12.422 1 98.31 90 PRO A C 1
ATOM 719 O O . PRO A 1 90 ? -1.878 -15.609 -12.375 1 98.31 90 PRO A O 1
ATOM 722 N N . LYS A 1 91 ? -3.637 -16.859 -11.68 1 98.06 91 LYS A N 1
ATOM 723 C CA . LYS A 1 91 ? -2.938 -17.531 -10.594 1 98.06 91 LYS A CA 1
ATOM 724 C C . LYS A 1 91 ? -1.608 -18.109 -11.07 1 98.06 91 LYS A C 1
ATOM 726 O O . LYS A 1 91 ? -1.544 -18.734 -12.125 1 98.06 91 LYS A O 1
ATOM 731 N N . PHE A 1 92 ? -0.555 -17.828 -10.297 1 97.56 92 PHE A N 1
ATOM 732 C CA . PHE A 1 92 ? 0.754 -18.406 -10.547 1 97.56 92 PHE A CA 1
ATOM 733 C C . PHE A 1 92 ? 1.478 -18.688 -9.234 1 97.56 92 PHE A C 1
ATOM 735 O O . PHE A 1 92 ? 1.133 -18.125 -8.195 1 97.56 92 PHE A O 1
ATOM 742 N N . ALA A 1 93 ? 2.521 -19.516 -9.273 1 96.38 93 ALA A N 1
ATOM 743 C CA . ALA A 1 93 ? 3.211 -19.922 -8.055 1 96.38 93 ALA A CA 1
ATOM 744 C C . ALA A 1 93 ? 4.492 -19.109 -7.848 1 96.38 93 ALA A C 1
ATOM 746 O O . ALA A 1 93 ? 5.211 -18.828 -8.812 1 96.38 93 ALA A O 1
ATOM 747 N N . ILE A 1 94 ? 4.699 -18.734 -6.711 1 93.62 94 ILE A N 1
ATOM 748 C CA . ILE A 1 94 ? 6.039 -18.406 -6.238 1 93.62 94 ILE A CA 1
ATOM 749 C C . ILE A 1 94 ? 6.594 -19.578 -5.414 1 93.62 94 ILE A C 1
ATOM 751 O O . ILE A 1 94 ? 6.117 -19.828 -4.305 1 93.62 94 ILE A O 1
ATOM 755 N N . PRO A 1 95 ? 7.605 -20.156 -5.941 1 91.81 95 PRO A N 1
ATOM 756 C CA . PRO A 1 95 ? 8.094 -21.375 -5.277 1 91.81 95 PRO A CA 1
ATOM 757 C C . PRO A 1 95 ? 8.461 -21.141 -3.814 1 91.81 95 PRO A C 1
ATOM 759 O O . PRO A 1 95 ? 9.086 -20.125 -3.488 1 91.81 95 PRO A O 1
ATOM 762 N N . SER A 1 96 ? 7.953 -22.078 -2.932 1 90.38 96 SER A N 1
ATOM 763 C CA . SER A 1 96 ? 8.25 -22.141 -1.503 1 90.38 96 SER A CA 1
ATOM 764 C C . SER A 1 96 ? 7.625 -20.969 -0.758 1 90.38 96 SER A C 1
ATOM 766 O O . SER A 1 96 ? 8 -20.672 0.38 1 90.38 96 SER A O 1
ATOM 768 N N . TYR A 1 97 ? 6.789 -20.234 -1.436 1 93.06 97 TYR A N 1
ATOM 769 C CA . TYR A 1 97 ? 6.121 -19.125 -0.782 1 93.06 97 TYR A CA 1
ATOM 770 C C . TYR A 1 97 ? 4.605 -19.266 -0.848 1 93.06 97 TYR A C 1
ATOM 772 O O . TYR A 1 97 ? 3.93 -19.297 0.184 1 93.06 97 TYR A O 1
ATOM 780 N N . GLY A 1 98 ? 4.102 -19.328 -2.174 1 97.31 98 GLY A N 1
ATOM 781 C CA . GLY A 1 98 ? 2.654 -19.453 -2.277 1 97.31 98 GLY A CA 1
ATOM 782 C C . GLY A 1 98 ? 2.127 -19.141 -3.666 1 97.31 98 GLY A C 1
ATOM 783 O O . GLY A 1 98 ? 2.873 -19.203 -4.645 1 97.31 98 GLY A O 1
ATOM 784 N N . TRP A 1 99 ? 0.771 -19.016 -3.758 1 98.19 99 TRP A N 1
ATOM 785 C CA . TRP A 1 99 ? 0.049 -18.703 -4.988 1 98.19 99 TRP A CA 1
ATOM 786 C C . TRP A 1 99 ? -0.335 -17.234 -5.031 1 98.19 99 TRP A C 1
ATOM 788 O O . TRP A 1 99 ? -0.81 -16.672 -4.039 1 98.19 99 TRP A O 1
ATOM 798 N N . LEU A 1 100 ? -0.101 -16.656 -6.203 1 98.44 100 LEU A N 1
ATOM 799 C CA . LEU A 1 100 ? -0.404 -15.25 -6.387 1 98.44 100 LEU A CA 1
ATOM 800 C C . LEU A 1 100 ? -1.328 -15.039 -7.582 1 98.44 100 LEU A C 1
ATOM 802 O O . LEU A 1 100 ? -1.352 -15.859 -8.5 1 98.44 100 LEU A O 1
ATOM 806 N N . ALA A 1 101 ? -2.086 -14.008 -7.578 1 98.69 101 ALA A N 1
ATOM 807 C CA . ALA A 1 101 ? -2.82 -13.445 -8.703 1 98.69 101 ALA A CA 1
ATOM 808 C C . ALA A 1 101 ? -2.965 -11.93 -8.555 1 98.69 101 ALA A C 1
ATOM 810 O O . ALA A 1 101 ? -2.744 -11.383 -7.473 1 98.69 101 ALA A O 1
ATOM 811 N N . PHE A 1 102 ? -3.213 -11.273 -9.656 1 98.75 102 PHE A N 1
ATOM 812 C CA . PHE A 1 102 ? -3.459 -9.844 -9.625 1 98.75 102 PHE A CA 1
ATOM 813 C C . PHE A 1 102 ? -4.805 -9.508 -10.258 1 98.75 102 PHE A C 1
ATOM 815 O O . PHE A 1 102 ? -5.234 -10.172 -11.203 1 98.75 102 PHE A O 1
ATOM 822 N N . PHE A 1 103 ? -5.41 -8.5 -9.719 1 98.81 103 PHE A N 1
ATOM 823 C CA . PHE A 1 103 ? -6.723 -8.117 -10.219 1 98.81 103 PHE A CA 1
ATOM 824 C C . PHE A 1 103 ? -6.875 -6.602 -10.219 1 98.81 103 PHE A C 1
ATOM 826 O O . PHE A 1 103 ? -6.105 -5.891 -9.57 1 98.81 103 PHE A O 1
ATOM 833 N N . MET A 1 104 ? -7.824 -6.113 -10.992 1 98.69 104 MET A N 1
ATOM 834 C CA . MET A 1 104 ? -8.297 -4.73 -10.945 1 98.69 104 MET A CA 1
ATOM 835 C C . MET A 1 104 ? -9.633 -4.633 -10.219 1 98.69 104 MET A C 1
ATOM 837 O O . MET A 1 104 ? -10.547 -5.406 -10.492 1 98.69 104 MET A O 1
ATOM 841 N N . ASP A 1 105 ? -9.719 -3.688 -9.312 1 98.62 105 ASP A N 1
ATOM 842 C CA . ASP A 1 105 ? -10.977 -3.465 -8.617 1 98.62 105 ASP A CA 1
ATOM 843 C C . ASP A 1 105 ? -11.953 -2.676 -9.484 1 98.62 105 ASP A C 1
ATOM 845 O O . ASP A 1 105 ? -11.695 -2.443 -10.664 1 98.62 105 ASP A O 1
ATOM 849 N N . THR A 1 106 ? -13.086 -2.264 -8.992 1 98.25 106 THR A N 1
ATOM 850 C CA . THR A 1 106 ? -14.188 -1.667 -9.742 1 98.25 106 THR A CA 1
ATOM 851 C C . THR A 1 106 ? -13.812 -0.274 -10.242 1 98.25 106 THR A C 1
ATOM 853 O O . THR A 1 106 ? -14.461 0.272 -11.133 1 98.25 106 THR A O 1
ATOM 856 N N . ASP A 1 107 ? -12.797 0.366 -9.672 1 97.56 107 ASP A N 1
ATOM 857 C CA . ASP A 1 107 ? -12.336 1.679 -10.117 1 97.56 107 ASP A CA 1
ATOM 858 C C . ASP A 1 107 ? -11.062 1.563 -10.961 1 97.56 107 ASP A C 1
ATOM 860 O O . ASP A 1 107 ? -10.469 2.574 -11.336 1 97.56 107 ASP A O 1
ATOM 864 N N . GLY A 1 108 ? -10.578 0.332 -11.117 1 96.94 108 GLY A N 1
ATOM 865 C CA . GLY A 1 108 ? -9.438 0.116 -12.008 1 96.94 108 GLY A CA 1
ATOM 866 C C . GLY A 1 108 ? -8.109 0.093 -11.273 1 96.94 108 GLY A C 1
ATOM 867 O O . GLY A 1 108 ? -7.051 0.129 -11.898 1 96.94 108 GLY A O 1
ATOM 868 N N . ASN A 1 109 ? -8.094 0.082 -9.984 1 97.94 109 ASN A N 1
ATOM 869 C CA . ASN A 1 109 ? -6.844 -0.086 -9.242 1 97.94 109 ASN A CA 1
ATOM 870 C C . ASN A 1 109 ? -6.367 -1.535 -9.266 1 97.94 109 ASN A C 1
ATOM 872 O O . ASN A 1 109 ? -7.168 -2.459 -9.125 1 97.94 109 ASN A O 1
ATOM 876 N N . CYS A 1 110 ? -5.09 -1.721 -9.375 1 98.25 110 CYS A N 1
ATOM 877 C CA . CYS A 1 110 ? -4.508 -3.057 -9.406 1 98.25 110 CYS A CA 1
ATOM 878 C C . CYS A 1 110 ? -4.082 -3.506 -8.016 1 98.25 110 CYS A C 1
ATOM 880 O O . CYS A 1 110 ? -3.451 -2.744 -7.281 1 98.25 110 CYS A O 1
ATOM 882 N N . HIS A 1 111 ? -4.441 -4.762 -7.672 1 98.81 111 HIS A N 1
ATOM 883 C CA . HIS A 1 111 ? -4.094 -5.387 -6.402 1 98.81 111 HIS A CA 1
ATOM 884 C C . HIS A 1 111 ? -3.602 -6.816 -6.609 1 98.81 111 HIS A C 1
ATOM 886 O O . HIS A 1 111 ? -4.02 -7.488 -7.555 1 98.81 111 HIS A O 1
ATOM 892 N N . GLY A 1 112 ? -2.766 -7.207 -5.688 1 98.75 112 GLY A N 1
ATOM 893 C CA . GLY A 1 112 ? -2.445 -8.625 -5.617 1 98.75 112 GLY A CA 1
ATOM 894 C C . GLY A 1 112 ? -3.256 -9.367 -4.574 1 98.75 112 GLY A C 1
ATOM 895 O O . GLY A 1 112 ? -3.744 -8.766 -3.615 1 98.75 112 GLY A O 1
ATOM 896 N N . ILE A 1 113 ? -3.402 -10.641 -4.766 1 98.88 113 ILE A N 1
ATOM 897 C CA . ILE A 1 113 ? -3.83 -11.57 -3.727 1 98.88 113 ILE A CA 1
ATOM 898 C C . ILE A 1 113 ? -2.824 -12.711 -3.607 1 98.88 113 ILE A C 1
ATOM 900 O O . ILE A 1 113 ? -2.258 -13.148 -4.609 1 98.88 113 ILE A O 1
ATOM 904 N N . VAL A 1 114 ? -2.652 -13.164 -2.371 1 98.69 114 VAL A N 1
ATOM 905 C CA . VAL A 1 114 ? -1.683 -14.234 -2.154 1 98.69 114 VAL A CA 1
ATOM 906 C C . VAL A 1 114 ? -2.248 -15.25 -1.167 1 98.69 114 VAL A C 1
ATOM 908 O O . VAL A 1 114 ? -2.889 -14.875 -0.181 1 98.69 114 VAL A O 1
ATOM 911 N N . GLU A 1 115 ? -2.15 -16.469 -1.469 1 98.5 115 GLU A N 1
ATOM 912 C CA . GLU A 1 115 ? -2.318 -17.594 -0.556 1 98.5 115 GLU A CA 1
ATOM 913 C C . GLU A 1 115 ? -0.976 -18.25 -0.229 1 98.5 115 GLU A C 1
ATOM 915 O O . GLU A 1 115 ? -0.351 -18.859 -1.096 1 98.5 115 GLU A O 1
ATOM 920 N N . GLU A 1 116 ? -0.528 -18.094 1.018 1 96.56 116 GLU A N 1
ATOM 921 C CA . GLU A 1 116 ? 0.728 -18.719 1.409 1 96.56 116 GLU A CA 1
ATOM 922 C C . GLU A 1 116 ? 0.611 -20.234 1.387 1 96.56 116 GLU A C 1
ATOM 924 O O . GLU A 1 116 ? -0.35 -20.797 1.916 1 96.56 116 GLU A O 1
ATOM 929 N N . ASP A 1 117 ? 1.488 -20.828 0.697 1 95.69 117 ASP A N 1
ATOM 930 C CA . ASP A 1 117 ? 1.587 -22.281 0.508 1 95.69 117 ASP A CA 1
ATOM 931 C C . ASP A 1 117 ? 3.025 -22.688 0.215 1 95.69 117 ASP A C 1
ATOM 933 O O . ASP A 1 117 ? 3.467 -22.656 -0.936 1 95.69 117 ASP A O 1
ATOM 937 N N . LYS A 1 118 ? 3.721 -23.234 1.262 1 91.88 118 LYS A N 1
ATOM 938 C CA . LYS A 1 118 ? 5.141 -23.547 1.123 1 91.88 118 LYS A CA 1
ATOM 939 C C . LYS A 1 118 ? 5.352 -24.688 0.128 1 91.88 118 LYS A C 1
ATOM 941 O O . LYS A 1 118 ? 6.461 -24.891 -0.369 1 91.88 118 LYS A O 1
ATOM 946 N N . ALA A 1 119 ? 4.312 -25.312 -0.195 1 93.19 119 ALA A N 1
ATOM 947 C CA . ALA A 1 119 ? 4.395 -26.438 -1.125 1 93.19 119 ALA A CA 1
ATOM 948 C C . ALA A 1 119 ? 4.148 -25.984 -2.561 1 93.19 119 ALA A C 1
ATOM 950 O O . ALA A 1 119 ? 4.262 -26.766 -3.498 1 93.19 119 ALA A O 1
ATOM 951 N N . ALA A 1 120 ? 3.877 -24.703 -2.691 1 90.19 120 ALA A N 1
ATOM 952 C CA . ALA A 1 120 ? 3.535 -24.188 -4.016 1 90.19 120 ALA A CA 1
ATOM 953 C C . ALA A 1 120 ? 4.695 -24.375 -4.992 1 90.19 120 ALA A C 1
ATOM 955 O O . ALA A 1 120 ? 5.848 -24.109 -4.648 1 90.19 120 ALA A O 1
ATOM 956 N N . ARG A 1 121 ? 4.441 -25.016 -6.117 1 88.56 121 ARG A N 1
ATOM 957 C CA . ARG A 1 121 ? 5.43 -25.219 -7.172 1 88.56 121 ARG A CA 1
ATOM 958 C C . ARG A 1 121 ? 4.785 -25.125 -8.555 1 88.56 121 ARG A C 1
ATOM 960 O O . ARG A 1 121 ? 3.615 -25.469 -8.719 1 88.56 121 ARG A O 1
ATOM 967 N N . MET B 1 1 ? 9.734 2.457 14.062 1 79.69 1 MET B N 1
ATOM 968 C CA . MET B 1 1 ? 9.219 3.594 13.305 1 79.69 1 MET B CA 1
ATOM 969 C C . MET B 1 1 ? 9.812 3.623 11.898 1 79.69 1 MET B C 1
ATOM 971 O O . MET B 1 1 ? 10.93 3.162 11.688 1 79.69 1 MET B O 1
ATOM 975 N N . ASN B 1 2 ? 9.039 3.73 10.844 1 96.12 2 ASN B N 1
ATOM 976 C CA . ASN B 1 2 ? 9.445 3.881 9.453 1 96.12 2 ASN B CA 1
ATOM 977 C C . ASN B 1 2 ? 8.844 2.791 8.57 1 96.12 2 ASN B C 1
ATOM 979 O O . ASN B 1 2 ? 9.375 2.484 7.504 1 96.12 2 ASN B O 1
ATOM 983 N N . ARG B 1 3 ? 7.805 2.168 9.18 1 98.25 3 ARG B N 1
ATOM 984 C CA . ARG B 1 3 ? 7.133 1.113 8.43 1 98.25 3 ARG B CA 1
ATOM 985 C C . ARG B 1 3 ? 5.879 1.644 7.738 1 98.25 3 ARG B C 1
ATOM 987 O O . ARG B 1 3 ? 5.305 2.645 8.172 1 98.25 3 ARG B O 1
ATOM 994 N N . VAL B 1 4 ? 5.504 1.02 6.652 1 98.75 4 VAL B N 1
ATOM 995 C CA . VAL B 1 4 ? 4.23 1.327 6.008 1 98.75 4 VAL B CA 1
ATOM 996 C C . VAL B 1 4 ? 3.08 0.862 6.895 1 98.75 4 VAL B C 1
ATOM 998 O O . VAL B 1 4 ? 2.988 -0.319 7.238 1 98.75 4 VAL B O 1
ATOM 1001 N N . THR B 1 5 ? 2.127 1.801 7.199 1 98.25 5 THR B N 1
ATOM 1002 C CA . THR B 1 5 ? 1.144 1.441 8.211 1 98.25 5 THR B CA 1
ATOM 1003 C C . THR B 1 5 ? -0.272 1.73 7.723 1 98.25 5 THR B C 1
ATOM 1005 O O . THR B 1 5 ? -1.249 1.391 8.391 1 98.25 5 THR B O 1
ATOM 1008 N N . HIS B 1 6 ? -0.368 2.389 6.586 1 98.56 6 HIS B N 1
ATOM 1009 C CA . HIS B 1 6 ? -1.676 2.805 6.094 1 98.56 6 HIS B CA 1
ATOM 1010 C C . HIS B 1 6 ? -1.7 2.852 4.57 1 98.56 6 HIS B C 1
ATOM 1012 O O . HIS B 1 6 ? -0.686 3.158 3.938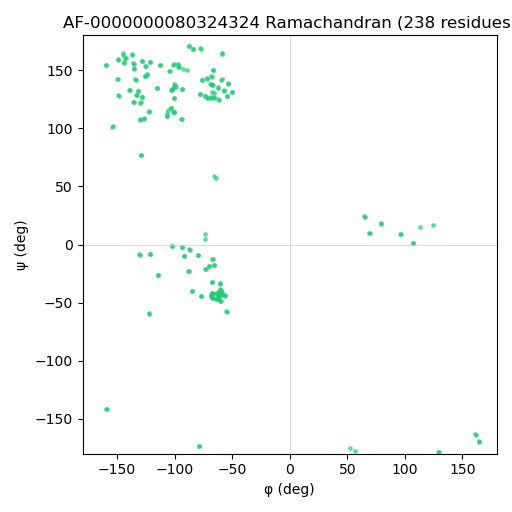 1 98.56 6 HIS B O 1
ATOM 1018 N N . PHE B 1 7 ? -2.822 2.457 3.988 1 98.81 7 PHE B N 1
ATOM 1019 C CA . PHE B 1 7 ? -2.998 2.607 2.549 1 98.81 7 PHE B CA 1
ATOM 1020 C C . PHE B 1 7 ? -4.215 3.471 2.236 1 98.81 7 PHE B C 1
ATOM 1022 O O . PHE B 1 7 ? -5.129 3.582 3.057 1 98.81 7 PHE B O 1
ATOM 1029 N N . GLU B 1 8 ? -4.191 4.047 1.041 1 98.5 8 GLU B N 1
ATOM 1030 C CA . GLU B 1 8 ? -5.344 4.754 0.487 1 98.5 8 GLU B CA 1
ATOM 1031 C C . GLU B 1 8 ? -5.656 4.273 -0.928 1 98.5 8 GLU B C 1
ATOM 1033 O O . GLU B 1 8 ? -4.809 4.352 -1.817 1 98.5 8 GLU B O 1
ATOM 1038 N N . ILE B 1 9 ? -6.832 3.812 -1.104 1 98.62 9 ILE B N 1
ATOM 1039 C CA . ILE B 1 9 ? -7.336 3.426 -2.416 1 98.62 9 ILE B CA 1
ATOM 1040 C C . ILE B 1 9 ? -8.234 4.531 -2.969 1 98.62 9 ILE B C 1
ATOM 1042 O O . ILE B 1 9 ? -9.305 4.801 -2.416 1 98.62 9 ILE B O 1
ATOM 1046 N N . PRO B 1 10 ? -7.789 5.148 -4.043 1 98.38 10 PRO B N 1
ATOM 1047 C CA . PRO B 1 10 ? -8.672 6.148 -4.652 1 98.38 10 PRO B CA 1
ATOM 1048 C C . PRO B 1 10 ? -9.867 5.52 -5.363 1 98.38 10 PRO B C 1
ATOM 1050 O O . PRO B 1 10 ? -9.742 4.461 -5.98 1 98.38 10 PRO B O 1
ATOM 1053 N N . SER B 1 11 ? -10.992 6.184 -5.254 1 98.06 11 SER B N 1
ATOM 1054 C CA . SER B 1 11 ? -12.195 5.68 -5.914 1 98.06 11 SER B CA 1
ATOM 1055 C C . SER B 1 11 ? -13.109 6.82 -6.344 1 98.06 11 SER B C 1
ATOM 1057 O O . SER B 1 11 ? -13.422 7.703 -5.543 1 98.06 11 SER B O 1
ATOM 1059 N N . GLU B 1 12 ? -13.5 6.801 -7.625 1 97.25 12 GLU B N 1
ATOM 1060 C CA . GLU B 1 12 ? -14.516 7.734 -8.102 1 97.25 12 GLU B CA 1
ATOM 1061 C C . GLU B 1 12 ? -15.898 7.352 -7.594 1 97.25 12 GLU B C 1
ATOM 1063 O O . GLU B 1 12 ? -16.812 8.18 -7.586 1 97.25 12 GLU B O 1
ATOM 1068 N N . HIS B 1 13 ? -16.078 6.113 -7.211 1 97.12 13 HIS B N 1
ATOM 1069 C CA . HIS B 1 13 ? -17.344 5.566 -6.727 1 97.12 13 HIS B CA 1
ATOM 1070 C C . HIS B 1 13 ? -17.156 4.836 -5.402 1 97.12 13 HIS B C 1
ATOM 1072 O O . HIS B 1 13 ? -17.297 3.613 -5.336 1 97.12 13 HIS B O 1
ATOM 1078 N N . PRO B 1 14 ? -17.031 5.598 -4.348 1 97.44 14 PRO B N 1
ATOM 1079 C CA . PRO B 1 14 ? -16.641 4.992 -3.068 1 97.44 14 PRO B CA 1
ATOM 1080 C C . PRO B 1 14 ? -17.656 3.947 -2.592 1 97.44 14 PRO B C 1
ATOM 1082 O O . PRO B 1 14 ? -17.266 2.916 -2.041 1 97.44 14 PRO B O 1
ATOM 1085 N N . GLU B 1 15 ? -18.906 4.211 -2.791 1 97.56 15 GLU B N 1
ATOM 1086 C CA . GLU B 1 15 ? -19.922 3.252 -2.346 1 97.56 15 GLU B CA 1
ATOM 1087 C C . GLU B 1 15 ? -19.766 1.911 -3.057 1 97.56 15 GLU B C 1
ATOM 1089 O O . GLU B 1 15 ? -19.938 0.854 -2.443 1 97.56 15 GLU B O 1
ATOM 1094 N N . VAL B 1 16 ? -19.484 1.969 -4.301 1 98.56 16 VAL B N 1
ATOM 1095 C CA . VAL B 1 16 ? -19.266 0.762 -5.094 1 98.56 16 VAL B CA 1
ATOM 1096 C C . VAL B 1 16 ? -18 0.05 -4.633 1 98.56 16 VAL B C 1
ATOM 1098 O O . VAL B 1 16 ? -18 -1.167 -4.43 1 98.56 16 VAL B O 1
ATOM 1101 N N . SER B 1 17 ? -16.953 0.836 -4.453 1 98.69 17 SER B N 1
ATOM 1102 C CA . SER B 1 17 ? -15.672 0.27 -4.012 1 98.69 17 SER B CA 1
ATOM 1103 C C . SER B 1 17 ? -15.805 -0.373 -2.633 1 98.69 17 SER B C 1
ATOM 1105 O O . SER B 1 17 ? -15.312 -1.479 -2.41 1 98.69 17 SER B O 1
ATOM 1107 N N . MET B 1 18 ? -16.438 0.335 -1.726 1 98.56 18 MET B N 1
ATOM 1108 C CA . MET B 1 18 ? -16.609 -0.199 -0.377 1 98.56 18 MET B CA 1
ATOM 1109 C C . MET B 1 18 ? -17.391 -1.507 -0.404 1 98.56 18 MET B C 1
ATOM 1111 O O . MET B 1 18 ? -17.031 -2.463 0.289 1 98.56 18 MET B O 1
ATOM 1115 N N . LYS B 1 19 ? -18.422 -1.586 -1.18 1 98.81 19 LYS B N 1
ATOM 1116 C CA . LYS B 1 19 ? -19.188 -2.82 -1.311 1 98.81 19 LYS B CA 1
ATOM 1117 C C . LYS B 1 19 ? -18.328 -3.947 -1.875 1 98.81 19 LYS B C 1
ATOM 1119 O O . LYS B 1 19 ? -18.406 -5.086 -1.406 1 98.81 19 LYS B O 1
ATOM 1124 N N . PHE B 1 20 ? -17.562 -3.629 -2.877 1 98.94 20 PHE B N 1
ATOM 1125 C CA . PHE B 1 20 ? -16.656 -4.605 -3.486 1 98.94 20 PHE B CA 1
ATOM 1126 C C . PHE B 1 20 ? -15.742 -5.227 -2.439 1 98.94 20 PHE B C 1
ATOM 1128 O O . PHE B 1 20 ? -15.711 -6.449 -2.281 1 98.94 20 PHE B O 1
ATOM 1135 N N . PHE B 1 21 ? -14.992 -4.426 -1.744 1 98.94 21 PHE B N 1
ATOM 1136 C CA . PHE B 1 21 ? -14.008 -4.918 -0.791 1 98.94 21 PHE B CA 1
ATOM 1137 C C . PHE B 1 21 ? -14.688 -5.586 0.397 1 98.94 21 PHE B C 1
ATOM 1139 O O . PHE B 1 21 ? -14.156 -6.543 0.968 1 98.94 21 PHE B O 1
ATOM 1146 N N . ALA B 1 22 ? -15.891 -5.082 0.767 1 98.81 22 ALA B N 1
ATOM 1147 C CA . ALA B 1 22 ? -16.656 -5.762 1.807 1 98.81 22 ALA B CA 1
ATOM 1148 C C . ALA B 1 22 ? -17.062 -7.164 1.362 1 98.81 22 ALA B C 1
ATOM 1150 O O . ALA B 1 22 ? -16.875 -8.133 2.105 1 98.81 22 ALA B O 1
ATOM 1151 N N . ASP B 1 23 ? -17.562 -7.285 0.175 1 98.75 23 ASP B N 1
ATOM 1152 C CA . ASP B 1 23 ? -18.062 -8.555 -0.345 1 98.75 23 ASP B CA 1
ATOM 1153 C C . ASP B 1 23 ? -16.906 -9.547 -0.549 1 98.75 23 ASP B C 1
ATOM 1155 O O . ASP B 1 23 ? -17.062 -10.742 -0.271 1 98.75 23 ASP B O 1
ATOM 1159 N N . VAL B 1 24 ? -15.836 -9.102 -1.044 1 98.88 24 VAL B N 1
ATOM 1160 C CA . VAL B 1 24 ? -14.766 -10 -1.45 1 98.88 24 VAL B CA 1
ATOM 1161 C C . VAL B 1 24 ? -13.883 -10.336 -0.247 1 98.88 24 VAL B C 1
ATOM 1163 O O . VAL B 1 24 ? -13.461 -11.484 -0.08 1 98.88 24 VAL B O 1
ATOM 1166 N N . PHE B 1 25 ? -13.594 -9.32 0.628 1 98.81 25 PHE B N 1
ATOM 1167 C CA . PHE B 1 25 ? -12.555 -9.508 1.63 1 98.81 25 PHE B CA 1
ATOM 1168 C C . PHE B 1 25 ? -13.117 -9.336 3.035 1 98.81 25 PHE B C 1
ATOM 1170 O O . PHE B 1 25 ? -12.406 -9.547 4.023 1 98.81 25 PHE B O 1
ATOM 1177 N N . GLY B 1 26 ? -14.367 -8.898 3.15 1 98.56 26 GLY B N 1
ATOM 1178 C CA . GLY B 1 26 ? -14.992 -8.742 4.453 1 98.56 26 GLY B CA 1
ATOM 1179 C C . GLY B 1 26 ? -14.578 -7.473 5.172 1 98.56 26 GLY B C 1
ATOM 1180 O O . GLY B 1 26 ? -14.68 -7.383 6.398 1 98.56 26 GLY B O 1
ATOM 1181 N N . TRP B 1 27 ? -14.055 -6.523 4.48 1 98.81 27 TRP B N 1
ATOM 1182 C CA . TRP B 1 27 ? -13.641 -5.266 5.098 1 98.81 27 TRP B CA 1
ATOM 1183 C C . TRP B 1 27 ? -14.852 -4.488 5.609 1 98.81 27 TRP B C 1
ATOM 1185 O O . TRP B 1 27 ? -15.953 -4.613 5.07 1 98.81 27 TRP B O 1
ATOM 1195 N N . LYS B 1 28 ? -14.617 -3.744 6.633 1 98.44 28 LYS B N 1
ATOM 1196 C CA . LYS B 1 28 ? -15.609 -2.807 7.156 1 98.44 28 LYS B CA 1
ATOM 1197 C C . LYS B 1 28 ? -15.156 -1.362 6.953 1 98.44 28 LYS B C 1
ATOM 1199 O O . LYS B 1 28 ? -13.953 -1.081 6.91 1 98.44 28 LYS B O 1
ATOM 1204 N N . PHE B 1 29 ? -16.141 -0.469 6.895 1 97.81 29 PHE B N 1
ATOM 1205 C CA . PHE B 1 29 ? -15.812 0.916 6.582 1 97.81 29 PHE B CA 1
ATOM 1206 C C . PHE B 1 29 ? -16.516 1.871 7.531 1 97.81 29 PHE B C 1
ATOM 1208 O O . PHE B 1 29 ? -17.672 1.646 7.898 1 97.81 29 PHE B O 1
ATOM 1215 N N . GLU B 1 30 ? -15.727 2.898 7.848 1 96 30 GLU B N 1
ATOM 1216 C CA . GLU B 1 30 ? -16.25 3.977 8.68 1 96 30 GLU B CA 1
ATOM 1217 C C . GLU B 1 30 ? -15.906 5.344 8.094 1 96 30 GLU B C 1
ATOM 1219 O O . GLU B 1 30 ? -14.734 5.621 7.82 1 96 30 GLU B O 1
ATOM 1224 N N . GLN B 1 31 ? -16.891 6.145 7.961 1 93.38 31 GLN B N 1
ATOM 1225 C CA . GLN B 1 31 ? -16.609 7.488 7.457 1 93.38 31 GLN B CA 1
ATOM 1226 C C . GLN B 1 31 ? -15.789 8.297 8.453 1 93.38 31 GLN B C 1
ATOM 1228 O O . GLN B 1 31 ? -16.031 8.242 9.656 1 93.38 31 GLN B O 1
ATOM 1233 N N . PHE B 1 32 ? -14.789 8.844 7.832 1 88.12 32 PHE B N 1
ATOM 1234 C CA . PHE B 1 32 ? -13.906 9.68 8.641 1 88.12 32 PHE B CA 1
ATOM 1235 C C . PHE B 1 32 ? -14.141 11.156 8.344 1 88.12 32 PHE B C 1
ATOM 1237 O O . PHE B 1 32 ? -13.883 11.617 7.234 1 88.12 32 PHE B O 1
ATOM 1244 N N . CYS B 1 33 ? -14.609 11.922 9.297 1 75.44 33 CYS B N 1
ATOM 1245 C CA . CYS B 1 33 ? -14.906 13.344 9.203 1 75.44 33 CYS B CA 1
ATOM 1246 C C . CYS B 1 33 ? -15.812 13.633 8.016 1 75.44 33 CYS B C 1
ATOM 1248 O O . CYS B 1 33 ? -16.422 12.719 7.453 1 75.44 33 CYS B O 1
ATOM 1250 N N . GLU B 1 34 ? -16.078 14.875 7.762 1 72.69 34 GLU B N 1
ATOM 1251 C CA . GLU B 1 34 ? -16.969 15.32 6.691 1 72.69 34 GLU B CA 1
ATOM 1252 C C . GLU B 1 34 ? -16.312 15.164 5.324 1 72.69 34 GLU B C 1
ATOM 1254 O O . GLU B 1 34 ? -16.938 15.391 4.293 1 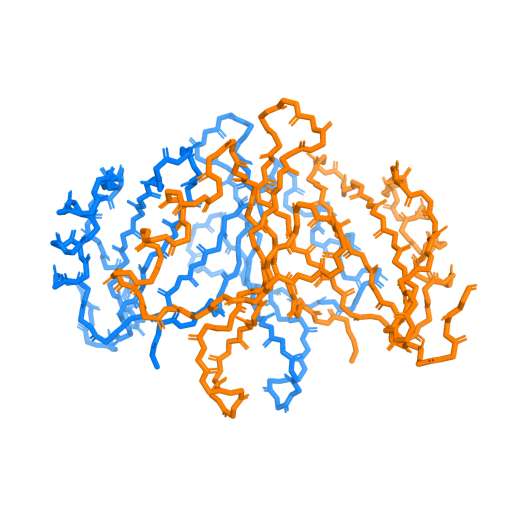72.69 34 GLU B O 1
ATOM 1259 N N . GLN B 1 35 ? -15.219 14.508 5.449 1 73.88 35 GLN B N 1
ATOM 1260 C CA . GLN B 1 35 ? -14.508 14.398 4.176 1 73.88 35 GLN B CA 1
ATOM 1261 C C . GLN B 1 35 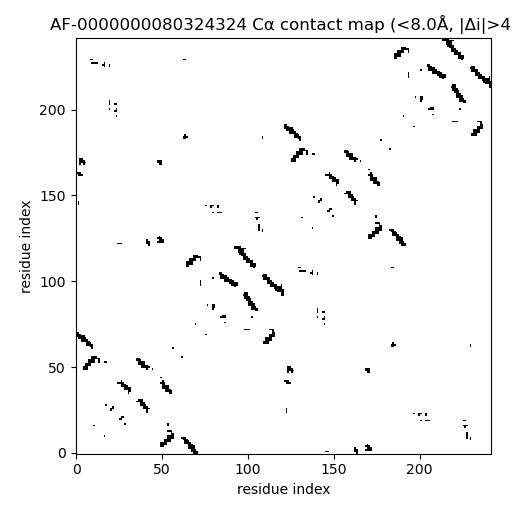? -14.875 13.117 3.441 1 73.88 35 GLN B C 1
ATOM 1263 O O . GLN B 1 35 ? -15.578 12.266 3.988 1 73.88 35 GLN B O 1
ATOM 1268 N N . GLN B 1 36 ? -14.828 13.078 2.154 1 91.19 36 GLN B N 1
ATOM 1269 C CA . GLN B 1 36 ? -14.992 11.906 1.301 1 91.19 36 GLN B CA 1
ATOM 1270 C C . GLN B 1 36 ? -13.852 10.914 1.492 1 91.19 36 GLN B C 1
ATOM 1272 O O . GLN B 1 36 ? -13.094 10.648 0.561 1 91.19 36 GLN B O 1
ATOM 1277 N N . TYR B 1 37 ? -13.75 10.492 2.744 1 95.88 37 TYR B N 1
ATOM 1278 C CA . TYR B 1 37 ? -12.719 9.586 3.23 1 95.88 37 TYR B CA 1
ATOM 1279 C C . TYR B 1 37 ? -13.312 8.523 4.148 1 95.88 37 TYR B C 1
ATOM 1281 O O . TYR B 1 37 ? -13.914 8.852 5.176 1 95.88 37 TYR B O 1
ATOM 1289 N N . TRP B 1 38 ? -13.141 7.273 3.838 1 97.62 38 TRP B N 1
ATOM 1290 C CA . TRP B 1 38 ? -13.688 6.152 4.598 1 97.62 38 TRP B CA 1
ATOM 1291 C C . TRP B 1 38 ? -12.57 5.223 5.066 1 97.62 38 TRP B C 1
ATOM 1293 O O . TRP B 1 38 ? -11.898 4.582 4.25 1 97.62 38 TRP B O 1
ATOM 1303 N N . LEU B 1 39 ? -12.406 5.164 6.395 1 97.19 39 LEU B N 1
ATOM 1304 C CA . LEU B 1 39 ? -11.43 4.234 6.949 1 97.19 39 LEU B CA 1
ATOM 1305 C C . LEU B 1 39 ? -11.805 2.793 6.617 1 97.19 39 LEU B C 1
ATOM 1307 O O . LEU B 1 39 ? -12.977 2.418 6.695 1 97.19 39 LEU B O 1
ATOM 1311 N N . ALA B 1 40 ? -10.875 2.08 6.215 1 98.25 40 ALA B N 1
ATOM 1312 C CA . ALA B 1 40 ? -11.039 0.654 5.945 1 98.25 40 ALA B CA 1
ATOM 1313 C C . ALA B 1 40 ? -10.445 -0.189 7.07 1 98.25 40 ALA B C 1
ATOM 1315 O O . ALA B 1 40 ? -9.242 -0.137 7.32 1 98.25 40 ALA B O 1
ATOM 1316 N N . ILE B 1 41 ? -11.234 -0.938 7.738 1 97.94 41 ILE B N 1
ATOM 1317 C CA . ILE B 1 41 ? -10.812 -1.942 8.711 1 97.94 41 ILE B CA 1
ATOM 1318 C C . ILE B 1 41 ? -10.711 -3.305 8.031 1 97.94 41 ILE B C 1
ATOM 1320 O O . ILE B 1 41 ? -11.727 -3.936 7.73 1 97.94 41 ILE B O 1
ATOM 1324 N N . SER B 1 42 ? -9.508 -3.744 7.844 1 97.75 42 SER B N 1
ATOM 1325 C CA . SER B 1 42 ? -9.281 -4.906 6.988 1 97.75 42 SER B CA 1
ATOM 1326 C C . SER B 1 42 ? -9.289 -6.199 7.797 1 97.75 42 SER B C 1
ATOM 1328 O O . SER B 1 42 ? -9.281 -7.293 7.23 1 97.75 42 SER B O 1
ATOM 1330 N N . GLY B 1 43 ? -9.289 -6.113 9.094 1 95 43 GLY B N 1
ATOM 1331 C CA . GLY B 1 43 ? -9.297 -7.293 9.953 1 95 43 GLY B CA 1
ATOM 1332 C C . GLY B 1 43 ? -8.836 -7.004 11.367 1 95 43 GLY B C 1
ATOM 1333 O O . GLY B 1 43 ? -8.852 -5.855 11.805 1 95 43 GLY B O 1
ATOM 1334 N N . ASP B 1 44 ? -8.508 -8.086 12.031 1 93.44 44 ASP B N 1
ATOM 1335 C CA . ASP B 1 44 ? -8.039 -7.988 13.414 1 93.44 44 ASP B CA 1
ATOM 1336 C C . ASP B 1 44 ? -6.637 -7.387 13.477 1 93.44 44 ASP B C 1
ATOM 1338 O O . ASP B 1 44 ? -5.695 -7.926 12.891 1 93.44 44 ASP B O 1
ATOM 1342 N N . GLU B 1 45 ? -6.469 -6.359 14.234 1 90.19 45 GLU B N 1
ATOM 1343 C CA . GLU B 1 45 ? -5.215 -5.609 14.289 1 90.19 45 GLU B CA 1
ATOM 1344 C C . GLU B 1 45 ? -4.094 -6.465 14.875 1 90.19 45 GLU B C 1
ATOM 1346 O O . GLU B 1 45 ? -2.914 -6.133 14.719 1 90.19 45 GLU B O 1
ATOM 1351 N N . SER B 1 46 ? -4.477 -7.531 15.539 1 89.62 46 SER B N 1
ATOM 1352 C CA . SER B 1 46 ? -3.477 -8.406 16.125 1 89.62 46 SER B CA 1
ATOM 1353 C C . SER B 1 46 ? -2.867 -9.344 15.094 1 89.62 46 SER B C 1
ATOM 1355 O O . SER B 1 46 ? -1.879 -10.023 15.367 1 89.62 46 SER B O 1
ATOM 1357 N N . THR B 1 47 ? -3.443 -9.352 13.914 1 91.94 47 THR B N 1
ATOM 1358 C CA . THR B 1 47 ? -2.902 -10.172 12.836 1 91.94 47 THR B CA 1
ATOM 1359 C C . THR B 1 47 ? -2.074 -9.32 11.875 1 91.94 47 THR B C 1
ATOM 1361 O O . THR B 1 47 ? -2.279 -8.109 11.781 1 91.94 47 THR B O 1
ATOM 1364 N N . PRO B 1 48 ? -1.181 -9.938 11.219 1 93.75 48 PRO B N 1
ATOM 1365 C CA . PRO B 1 48 ? -0.338 -9.18 10.297 1 93.75 48 PRO B CA 1
ATOM 1366 C C . PRO B 1 48 ? -1.145 -8.477 9.203 1 93.75 48 PRO B C 1
ATOM 1368 O O . PRO B 1 48 ? -2.113 -9.039 8.688 1 93.75 48 PRO B O 1
ATOM 1371 N N . GLY B 1 49 ? -0.681 -7.293 8.914 1 97.44 49 GLY B N 1
ATOM 1372 C CA . GLY B 1 49 ? -1.334 -6.48 7.895 1 97.44 49 GLY B CA 1
ATOM 1373 C C . GLY B 1 49 ? -1.65 -5.074 8.367 1 97.44 49 GLY B C 1
ATOM 1374 O O . GLY B 1 49 ? -1.32 -4.707 9.5 1 97.44 49 GLY B O 1
ATOM 1375 N N . ILE B 1 50 ? -2.295 -4.293 7.438 1 98.12 50 ILE B N 1
ATOM 1376 C CA . ILE B 1 50 ? -2.562 -2.9 7.785 1 98.12 50 ILE B CA 1
ATOM 1377 C C . ILE B 1 50 ? -3.988 -2.533 7.387 1 98.12 50 ILE B C 1
ATOM 1379 O O . ILE B 1 50 ? -4.59 -3.189 6.531 1 98.12 50 ILE B O 1
ATOM 1383 N N . ASN B 1 51 ? -4.5 -1.547 8.07 1 98.31 51 ASN B N 1
ATOM 1384 C CA . ASN B 1 51 ? -5.734 -0.875 7.68 1 98.31 51 ASN B CA 1
ATOM 1385 C C . ASN B 1 51 ? -5.465 0.264 6.699 1 98.31 51 ASN B C 1
ATOM 1387 O O . ASN B 1 51 ? -4.309 0.587 6.422 1 98.31 51 ASN B O 1
ATOM 1391 N N . GLY B 1 52 ? -6.477 0.816 6.141 1 98.12 52 GLY B N 1
ATOM 1392 C CA . GLY B 1 52 ? -6.34 1.91 5.195 1 98.12 52 GLY B CA 1
ATOM 1393 C C . GLY B 1 52 ? -7.605 2.73 5.043 1 98.12 52 GLY B C 1
ATOM 1394 O O . GLY B 1 52 ? -8.289 3.02 6.027 1 98.12 52 GLY B O 1
ATOM 1395 N N . ALA B 1 53 ? -7.809 3.119 3.768 1 98.12 53 ALA B N 1
ATOM 1396 C CA . ALA B 1 53 ? -8.984 3.938 3.482 1 98.12 53 ALA B CA 1
ATOM 1397 C C . ALA B 1 53 ? -9.352 3.873 2.004 1 98.12 53 ALA B C 1
ATOM 1399 O O . ALA B 1 53 ? -8.516 3.539 1.163 1 98.12 53 ALA B O 1
ATOM 1400 N N . ILE B 1 54 ? -10.578 4.102 1.779 1 98.25 54 ILE B N 1
ATOM 1401 C CA . ILE B 1 54 ? -11.07 4.5 0.466 1 98.25 54 ILE B CA 1
ATOM 1402 C C . ILE B 1 54 ? -11.344 6.004 0.452 1 98.25 54 ILE B C 1
ATOM 1404 O O . ILE B 1 54 ? -11.898 6.551 1.409 1 98.25 54 ILE B O 1
ATOM 1408 N N . MET B 1 55 ? -10.898 6.664 -0.59 1 97.12 55 MET B N 1
ATOM 1409 C CA . MET B 1 55 ? -11.094 8.109 -0.644 1 97.12 55 MET B CA 1
ATOM 1410 C C . MET B 1 55 ? -11.375 8.57 -2.07 1 97.12 55 MET B C 1
ATOM 1412 O O . MET B 1 55 ? -11 7.891 -3.029 1 97.12 55 MET B O 1
ATOM 1416 N N . LYS B 1 56 ? -12 9.695 -2.178 1 96.5 56 LYS B N 1
ATOM 1417 C CA . LYS B 1 56 ? -12.102 10.344 -3.482 1 96.5 56 LYS B CA 1
ATOM 1418 C C . LYS B 1 56 ? -10.742 10.859 -3.943 1 96.5 56 LYS B C 1
ATOM 1420 O O . LYS B 1 56 ? -10 11.453 -3.16 1 96.5 56 LYS B O 1
ATOM 1425 N N . PRO B 1 57 ? -10.508 10.625 -5.246 1 95.88 57 PRO B N 1
ATOM 1426 C CA . PRO B 1 57 ? -9.203 11.102 -5.727 1 95.88 57 PRO B CA 1
ATOM 1427 C C . PRO B 1 57 ? -9.094 12.625 -5.738 1 95.88 57 PRO B C 1
ATOM 1429 O O . PRO B 1 57 ? -10.086 13.312 -6 1 95.88 57 PRO B O 1
ATOM 1432 N N . VAL B 1 58 ? -7.922 13.125 -5.441 1 91.75 58 VAL B N 1
ATOM 1433 C CA . VAL B 1 58 ? -7.664 14.555 -5.484 1 91.75 58 VAL B CA 1
ATOM 1434 C C . VAL B 1 58 ? -7.242 14.961 -6.895 1 91.75 58 VAL B C 1
ATOM 1436 O O . VAL B 1 58 ? -7.305 16.141 -7.254 1 91.75 58 VAL B O 1
ATOM 1439 N N . GLU B 1 59 ? -6.742 14.031 -7.656 1 92.12 59 GLU B N 1
ATOM 1440 C CA . GLU B 1 59 ? -6.398 14.227 -9.062 1 92.12 59 GLU B CA 1
ATOM 1441 C C . GLU B 1 59 ? -6.852 13.039 -9.906 1 92.12 59 GLU B C 1
ATOM 1443 O O . GLU B 1 59 ? -7.07 11.945 -9.383 1 92.12 59 GLU B O 1
ATOM 1448 N N . ARG B 1 60 ? -6.867 13.344 -11.164 1 89.88 60 ARG B N 1
ATOM 1449 C CA . ARG B 1 60 ? -7.258 12.273 -12.078 1 89.88 60 ARG B CA 1
ATOM 1450 C C . ARG B 1 60 ? -6.219 11.156 -12.094 1 89.88 60 ARG B C 1
ATOM 1452 O O . ARG B 1 60 ? -5.016 11.43 -12.11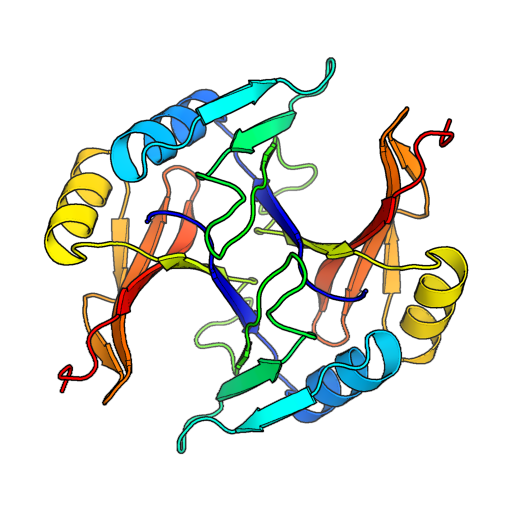7 1 89.88 60 ARG B O 1
ATOM 1459 N N . ASN B 1 61 ? -6.688 9.906 -12.078 1 90.69 61 ASN B N 1
ATOM 1460 C CA . ASN B 1 61 ? -5.852 8.711 -12.188 1 90.69 61 ASN B CA 1
ATOM 1461 C C . ASN B 1 61 ? -4.918 8.57 -10.992 1 90.69 61 ASN B C 1
ATOM 1463 O O . ASN B 1 61 ? -3.807 8.062 -11.125 1 90.69 61 ASN B O 1
ATOM 1467 N N . GLN B 1 62 ? -5.332 9.18 -9.875 1 95.56 62 GLN B N 1
ATOM 1468 C CA . GLN B 1 62 ? -4.551 9.016 -8.656 1 95.56 62 GLN B CA 1
ATOM 1469 C C . GLN B 1 62 ? -4.359 7.535 -8.328 1 95.56 62 GLN B C 1
ATOM 1471 O O . GLN B 1 62 ? -5.324 6.766 -8.305 1 95.56 62 GLN B O 1
ATOM 1476 N N . PRO B 1 63 ? -3.143 7.141 -8.117 1 96.5 63 PRO B N 1
ATOM 1477 C CA . PRO B 1 63 ? -2.898 5.738 -7.777 1 96.5 63 PRO B CA 1
ATOM 1478 C C . PRO B 1 63 ? -3.074 5.457 -6.285 1 96.5 63 PRO B C 1
ATOM 1480 O O . PRO B 1 63 ? -3.264 6.387 -5.496 1 96.5 63 PRO B O 1
ATOM 1483 N N . VAL B 1 64 ? -3.098 4.172 -5.969 1 98.44 64 VAL B N 1
ATOM 1484 C CA . VAL B 1 64 ? -2.998 3.76 -4.574 1 98.44 64 VAL B CA 1
ATOM 1485 C C . VAL B 1 64 ? -1.756 4.383 -3.939 1 98.44 64 VAL B C 1
ATOM 1487 O O . VAL B 1 64 ? -0.696 4.445 -4.566 1 98.44 64 VAL B O 1
ATOM 1490 N N . CYS B 1 65 ? -1.914 4.848 -2.719 1 98.56 65 CYS B N 1
ATOM 1491 C CA . CYS B 1 65 ? -0.831 5.512 -2.004 1 98.56 65 CYS B CA 1
ATOM 1492 C C . CYS B 1 65 ? -0.681 4.949 -0.596 1 98.56 65 CYS B C 1
ATOM 1494 O O . CYS B 1 65 ? -1.669 4.801 0.126 1 98.56 65 CYS B O 1
ATOM 1496 N N . ASN B 1 66 ? 0.565 4.617 -0.187 1 98.88 66 ASN B N 1
ATOM 1497 C CA . ASN B 1 66 ? 0.852 4.121 1.154 1 98.88 66 ASN B CA 1
ATOM 1498 C C . ASN B 1 66 ? 1.514 5.188 2.02 1 98.88 66 ASN B C 1
ATOM 1500 O O . ASN B 1 66 ? 2.244 6.043 1.51 1 98.88 66 ASN B O 1
ATOM 1504 N N . THR B 1 67 ? 1.243 5.098 3.266 1 98.81 67 THR B N 1
ATOM 1505 C CA . THR B 1 67 ? 1.79 6.066 4.207 1 98.81 67 THR B CA 1
ATOM 1506 C C . THR B 1 67 ? 2.744 5.391 5.188 1 98.81 67 THR B C 1
ATOM 1508 O O . THR B 1 67 ? 2.441 4.316 5.715 1 98.81 67 THR B O 1
ATOM 1511 N N . ILE B 1 68 ? 3.869 6.023 5.391 1 98.88 68 ILE B N 1
ATOM 1512 C CA . ILE B 1 68 ? 4.906 5.547 6.297 1 98.88 68 ILE B CA 1
ATOM 1513 C C . ILE B 1 68 ? 4.828 6.309 7.617 1 98.88 68 ILE B C 1
ATOM 1515 O O . ILE B 1 68 ? 4.797 7.543 7.629 1 98.88 68 ILE B O 1
ATOM 1519 N N . ASN B 1 69 ? 4.742 5.547 8.727 1 98.5 69 ASN B N 1
ATOM 1520 C CA . ASN B 1 69 ? 4.77 6.156 10.055 1 98.5 69 ASN B CA 1
ATOM 1521 C C . ASN B 1 69 ? 6.188 6.539 10.469 1 98.5 69 ASN B C 1
ATOM 1523 O O . ASN B 1 69 ? 7.105 5.719 10.375 1 98.5 69 ASN B O 1
ATOM 1527 N N . VAL B 1 70 ? 6.367 7.781 10.914 1 98.56 70 VAL B N 1
ATOM 1528 C CA . VAL B 1 70 ? 7.699 8.25 11.273 1 98.56 70 VAL B CA 1
ATOM 1529 C C . VAL B 1 70 ? 7.668 8.859 12.672 1 98.56 70 VAL B C 1
ATOM 1531 O O . VAL B 1 70 ? 6.605 9.25 13.164 1 98.56 70 VAL B O 1
ATOM 1534 N N . GLN B 1 71 ? 8.82 8.906 13.312 1 97.5 71 GLN B N 1
ATOM 1535 C CA . GLN B 1 71 ? 8.922 9.469 14.656 1 97.5 71 GLN B CA 1
ATOM 1536 C C . GLN B 1 71 ? 8.891 10.992 14.625 1 97.5 71 GLN B C 1
ATOM 1538 O O . GLN B 1 71 ? 8.25 11.625 15.477 1 97.5 71 GLN B O 1
ATOM 1543 N N . ASN B 1 72 ? 9.609 11.594 13.727 1 98.25 72 ASN B N 1
ATOM 1544 C CA . ASN B 1 72 ? 9.742 13.039 13.555 1 98.25 72 ASN B CA 1
ATOM 1545 C C . ASN B 1 72 ? 9.516 13.453 12.102 1 98.25 72 ASN B C 1
ATOM 1547 O O . ASN B 1 72 ? 10.391 13.266 11.258 1 98.25 72 ASN B O 1
ATOM 1551 N N . LEU B 1 73 ? 8.398 14.078 11.836 1 98.62 73 LEU B N 1
ATOM 1552 C CA . LEU B 1 73 ? 7.992 14.375 10.469 1 98.62 73 LEU B CA 1
ATOM 1553 C C . LEU B 1 73 ? 8.906 15.422 9.844 1 98.62 73 LEU B C 1
ATOM 1555 O O . LEU B 1 73 ? 9.344 15.266 8.703 1 98.62 73 LEU B O 1
ATOM 1559 N N . ASP B 1 74 ? 9.211 16.438 10.57 1 98.62 74 ASP B N 1
ATOM 1560 C CA . ASP B 1 74 ? 10.039 17.531 10.047 1 98.62 74 ASP B CA 1
ATOM 1561 C C . ASP B 1 74 ? 11.43 17.016 9.672 1 98.62 74 ASP B C 1
ATOM 1563 O O . ASP B 1 74 ? 11.953 17.359 8.609 1 98.62 74 ASP B O 1
ATOM 1567 N N . GLU B 1 75 ? 12.016 16.266 10.516 1 98.62 75 GLU B N 1
ATOM 1568 C CA . GLU B 1 75 ? 13.312 15.672 10.211 1 98.62 75 GLU B CA 1
ATOM 1569 C C . GLU B 1 75 ? 13.242 14.773 8.984 1 98.62 75 GLU B C 1
ATOM 1571 O O . GLU B 1 75 ? 14.148 14.773 8.148 1 98.62 75 GLU B O 1
ATOM 1576 N N . THR B 1 76 ? 12.188 14 8.898 1 98.81 76 THR B N 1
ATOM 1577 C CA . THR B 1 76 ? 12.023 13.094 7.77 1 98.81 76 THR B CA 1
ATOM 1578 C C . TH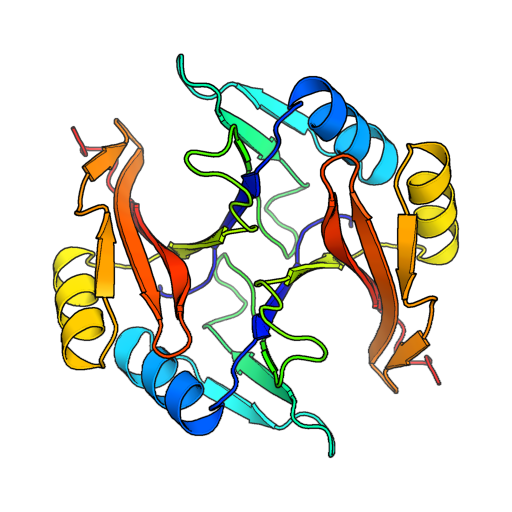R B 1 76 ? 11.883 13.875 6.465 1 98.81 76 THR B C 1
ATOM 1580 O O . THR B 1 76 ? 12.445 13.484 5.438 1 98.81 76 THR B O 1
ATOM 1583 N N . ILE B 1 77 ? 11.141 14.938 6.48 1 98.88 77 ILE B N 1
ATOM 1584 C CA . ILE B 1 77 ? 10.984 15.789 5.309 1 98.88 77 ILE B CA 1
ATOM 1585 C C . ILE B 1 77 ? 12.359 16.266 4.824 1 98.88 77 ILE B C 1
ATOM 1587 O O . ILE B 1 77 ? 12.648 16.219 3.627 1 98.88 77 ILE B O 1
ATOM 1591 N N . GLN B 1 78 ? 13.188 16.656 5.758 1 98.81 78 GLN B N 1
ATOM 1592 C CA . GLN B 1 78 ? 14.531 17.094 5.398 1 98.81 78 GLN B CA 1
ATOM 1593 C C . GLN B 1 78 ? 15.32 15.961 4.75 1 98.81 78 GLN B C 1
ATOM 1595 O O . GLN B 1 78 ? 16 16.172 3.746 1 98.81 78 GLN B O 1
ATOM 1600 N N . LYS B 1 79 ? 15.258 14.805 5.332 1 98.88 79 LYS B N 1
ATOM 1601 C CA . LYS B 1 79 ? 15.945 13.641 4.781 1 98.88 79 LYS B CA 1
ATOM 1602 C C . LYS B 1 79 ? 15.453 13.328 3.371 1 98.88 79 LYS B C 1
ATOM 1604 O O . LYS B 1 79 ? 16.25 12.969 2.498 1 98.88 79 LYS B O 1
ATOM 1609 N N . ILE B 1 80 ? 14.109 13.438 3.143 1 98.88 80 ILE B N 1
ATOM 1610 C CA . ILE B 1 80 ? 13.508 13.156 1.847 1 98.88 80 ILE B CA 1
ATOM 1611 C C . ILE B 1 80 ? 14.086 14.086 0.791 1 98.88 80 ILE B C 1
ATOM 1613 O O . ILE B 1 80 ? 14.531 13.641 -0.27 1 98.88 80 ILE B O 1
ATOM 1617 N N . GLU B 1 81 ? 14.102 15.297 1.11 1 98.75 81 GLU B N 1
ATOM 1618 C CA . GLU B 1 81 ? 14.602 16.281 0.156 1 98.75 81 GLU B CA 1
ATOM 1619 C C . GLU B 1 81 ? 16.094 16.094 -0.095 1 98.75 81 GLU B C 1
ATOM 1621 O O . GLU B 1 81 ? 16.547 16.172 -1.238 1 98.75 81 GLU B O 1
ATOM 1626 N N . LYS B 1 82 ? 16.859 15.852 0.918 1 98.75 82 LYS B N 1
ATOM 1627 C CA . LYS B 1 82 ? 18.297 15.625 0.797 1 98.75 82 LYS B CA 1
ATOM 1628 C C . LYS B 1 82 ? 18.578 14.406 -0.071 1 98.75 82 LYS B C 1
ATOM 1630 O O . LYS B 1 82 ? 19.562 14.383 -0.812 1 98.75 82 LYS B O 1
ATOM 1635 N N . ALA B 1 83 ? 17.734 13.469 0.002 1 98.81 83 ALA B N 1
ATOM 1636 C CA . ALA B 1 83 ? 17.953 12.211 -0.698 1 98.81 83 ALA B CA 1
ATOM 1637 C C . ALA B 1 83 ? 17.422 12.273 -2.125 1 98.81 83 ALA B C 1
ATOM 1639 O O . ALA B 1 83 ? 17.562 11.312 -2.891 1 98.81 83 ALA B O 1
ATOM 1640 N N . GLY B 1 84 ? 16.812 13.344 -2.49 1 98.56 84 GLY B N 1
ATOM 1641 C CA . GLY B 1 84 ? 16.406 13.516 -3.875 1 98.56 84 GLY B CA 1
ATOM 1642 C C . GLY B 1 84 ? 14.906 13.383 -4.074 1 98.56 84 GLY B C 1
ATOM 1643 O O . GLY B 1 84 ? 14.414 13.461 -5.203 1 98.56 84 GLY B O 1
ATOM 1644 N N . GLY B 1 85 ? 14.156 13.156 -2.975 1 98.75 85 GLY B N 1
ATOM 1645 C CA . GLY B 1 85 ? 12.711 13.188 -3.051 1 98.75 85 GLY B CA 1
ATOM 1646 C C . GLY B 1 85 ? 12.148 14.594 -3.082 1 98.75 85 GLY B C 1
ATOM 1647 O O . GLY B 1 85 ? 12.883 15.57 -2.9 1 98.75 85 GLY B O 1
ATOM 1648 N N . LYS B 1 86 ? 10.82 14.641 -3.389 1 98.69 86 LYS B N 1
ATOM 1649 C CA . LYS B 1 86 ? 10.141 15.93 -3.471 1 98.69 86 LYS B CA 1
ATOM 1650 C C . LYS B 1 86 ? 8.875 15.938 -2.619 1 98.69 86 LYS B C 1
ATOM 1652 O O . LYS B 1 86 ? 8.008 15.078 -2.777 1 98.69 86 LYS B O 1
ATOM 1657 N N . ILE B 1 87 ? 8.789 16.938 -1.757 1 98.81 87 ILE B N 1
ATOM 1658 C CA . ILE B 1 87 ? 7.551 17.125 -1.011 1 98.81 87 ILE B CA 1
ATOM 1659 C C . ILE B 1 87 ? 6.473 17.688 -1.932 1 98.81 87 ILE B C 1
ATOM 1661 O O . ILE B 1 87 ? 6.691 18.703 -2.598 1 98.81 87 ILE B O 1
ATOM 1665 N N . VAL B 1 88 ? 5.328 17.062 -1.971 1 98.06 88 VAL B N 1
ATOM 1666 C CA . VAL B 1 88 ? 4.309 17.516 -2.912 1 98.06 88 VAL B CA 1
ATOM 1667 C C . VAL B 1 88 ? 3.104 18.062 -2.146 1 98.06 88 VAL B C 1
ATOM 1669 O O . VAL B 1 88 ? 2.281 18.781 -2.709 1 98.06 88 VAL B O 1
ATOM 1672 N N . LYS B 1 89 ? 2.836 17.656 -0.969 1 98.06 89 LYS B N 1
ATOM 1673 C CA . LYS B 1 89 ? 1.895 18.266 -0.029 1 98.06 89 LYS B CA 1
ATOM 1674 C C . LYS B 1 89 ? 2.564 18.547 1.312 1 98.06 89 LYS B C 1
ATOM 1676 O O . LYS B 1 89 ? 2.912 17.625 2.049 1 98.06 89 LYS B O 1
ATOM 1681 N N . PRO B 1 90 ? 2.76 19.781 1.537 1 98.31 90 PRO B N 1
ATOM 1682 C CA . PRO B 1 90 ? 3.441 20.141 2.783 1 98.31 90 PRO B CA 1
ATOM 1683 C C . PRO B 1 90 ? 2.701 19.656 4.023 1 98.31 90 PRO B C 1
ATOM 1685 O O . PRO B 1 90 ? 1.521 19.297 3.943 1 98.31 90 PRO B O 1
ATOM 1688 N N . LYS B 1 91 ? 3.441 19.672 5.078 1 98 91 LYS B N 1
ATOM 1689 C CA . LYS B 1 91 ? 2.953 19.219 6.375 1 98 91 LYS B CA 1
ATOM 1690 C C . LYS B 1 91 ? 1.611 19.859 6.719 1 98 91 LYS B C 1
ATOM 1692 O O . LYS B 1 91 ? 1.433 21.062 6.547 1 98 91 LYS B O 1
ATOM 1697 N N . PHE B 1 92 ? 0.671 19 7.129 1 97.5 92 PHE B N 1
ATOM 1698 C CA . PHE B 1 92 ? -0.619 19.484 7.617 1 97.5 92 PHE B CA 1
ATOM 1699 C C . PHE B 1 92 ? -1.126 18.594 8.75 1 97.5 92 PHE B C 1
ATOM 1701 O O . PHE B 1 92 ? -0.673 17.469 8.906 1 97.5 92 PHE B O 1
ATOM 1708 N N . ALA B 1 93 ? -2.115 19.078 9.5 1 96.25 93 ALA B N 1
ATOM 1709 C CA . ALA B 1 93 ? -2.594 18.344 10.672 1 96.25 93 ALA B CA 1
ATOM 1710 C C . ALA B 1 93 ? -3.879 17.578 10.359 1 96.25 93 ALA B C 1
ATOM 1712 O O . ALA B 1 93 ? -4.746 18.078 9.641 1 96.25 93 ALA B O 1
ATOM 1713 N N . ILE B 1 94 ? -3.943 16.453 10.812 1 93.5 94 ILE B N 1
ATOM 1714 C CA . ILE B 1 94 ? -5.219 15.773 11.039 1 93.5 94 ILE B CA 1
ATOM 1715 C C . ILE B 1 94 ? -5.57 15.828 12.523 1 93.5 94 ILE B C 1
ATOM 1717 O O . ILE B 1 94 ? -4.918 15.172 13.344 1 93.5 94 ILE B O 1
ATOM 1721 N N . PRO B 1 95 ? -6.609 16.531 12.781 1 91.56 95 PRO B N 1
ATOM 1722 C CA . PRO B 1 95 ? -6.914 16.75 14.203 1 91.56 95 PRO B CA 1
ATOM 1723 C C . PRO B 1 95 ? -7.082 15.445 14.977 1 91.56 95 PRO B C 1
ATOM 1725 O O . PRO B 1 95 ? -7.719 14.508 14.484 1 91.56 95 PRO B O 1
ATOM 1728 N N . SER B 1 96 ? -6.398 15.398 16.188 1 90.19 96 SER B N 1
ATOM 1729 C CA . SER B 1 96 ? -6.48 14.312 17.156 1 90.19 96 SER B CA 1
ATOM 1730 C C . SER B 1 96 ? -5.832 13.039 16.625 1 90.19 96 SER B C 1
ATOM 1732 O O . SER B 1 96 ? -6.059 11.953 17.156 1 90.19 96 SER B O 1
ATOM 1734 N N . TYR B 1 97 ? -5.148 13.164 15.531 1 92.88 97 TYR B N 1
ATOM 1735 C CA . TYR B 1 97 ? -4.465 12 14.977 1 92.88 97 TYR B CA 1
ATOM 1736 C C . TYR B 1 97 ? -2.969 12.258 14.836 1 92.88 97 TYR B C 1
ATOM 1738 O O . TYR B 1 97 ? -2.152 11.523 15.398 1 92.88 97 TYR B O 1
ATOM 1746 N N . GLY B 1 98 ? -2.666 13.367 13.984 1 97.31 98 GLY B N 1
ATOM 1747 C CA . GLY B 1 98 ? -1.246 13.625 13.812 1 97.31 98 GLY B CA 1
ATOM 1748 C C . GLY B 1 98 ? -0.947 14.539 12.633 1 97.31 98 GLY B C 1
ATOM 1749 O O . GLY B 1 98 ? -1.822 15.273 12.18 1 97.31 98 GLY B O 1
ATOM 1750 N N . TRP B 1 99 ? 0.376 14.641 12.305 1 98.12 99 TRP B N 1
ATOM 1751 C CA . TRP B 1 99 ? 0.891 15.438 11.195 1 98.12 99 TRP B CA 1
ATOM 1752 C C . TRP B 1 99 ? 1.17 14.57 9.977 1 98.12 99 TRP B C 1
ATOM 1754 O O . TRP B 1 99 ? 1.747 13.484 10.102 1 98.12 99 TRP B O 1
ATOM 1764 N N . LEU B 1 100 ? 0.737 15.094 8.836 1 98.38 100 LEU B N 1
ATOM 1765 C CA . LEU B 1 100 ? 0.917 14.352 7.594 1 98.38 100 LEU B CA 1
ATOM 1766 C C . LEU B 1 100 ? 1.639 15.211 6.555 1 98.38 100 LEU B C 1
ATOM 1768 O O . LEU B 1 100 ? 1.585 16.438 6.613 1 98.38 100 LEU B O 1
ATOM 1772 N N . ALA B 1 101 ? 2.314 14.602 5.652 1 98.69 101 ALA B N 1
ATOM 1773 C CA . ALA B 1 101 ? 2.834 15.156 4.406 1 98.69 101 ALA B CA 1
ATOM 1774 C C . ALA B 1 101 ? 2.893 14.094 3.314 1 98.69 101 ALA B C 1
ATOM 1776 O O . ALA B 1 101 ? 2.789 12.898 3.596 1 98.69 101 ALA B O 1
ATOM 1777 N N . PHE B 1 102 ? 2.939 14.547 2.09 1 98.75 102 PHE B N 1
ATOM 1778 C CA . PHE B 1 102 ? 3.09 13.625 0.965 1 98.75 102 PHE B CA 1
ATOM 1779 C C . PHE B 1 102 ? 4.305 14 0.124 1 98.75 102 PHE B C 1
ATOM 1781 O O . PHE B 1 102 ? 4.637 15.18 -0.014 1 98.75 102 PHE B O 1
ATOM 1788 N N . PHE B 1 103 ? 4.918 12.992 -0.4 1 98.81 103 PHE B N 1
ATOM 1789 C CA . PHE B 1 103 ? 6.113 13.227 -1.199 1 98.81 103 PHE B CA 1
ATOM 1790 C C . PHE B 1 103 ? 6.16 12.273 -2.391 1 98.81 103 PHE B C 1
ATOM 1792 O O . PHE B 1 103 ? 5.449 11.273 -2.418 1 98.81 103 PHE B O 1
ATOM 1799 N N . MET B 1 104 ? 6.949 12.625 -3.389 1 98.69 104 MET B N 1
ATOM 1800 C CA . MET B 1 104 ? 7.328 11.742 -4.492 1 98.69 104 MET B CA 1
ATOM 1801 C C . MET B 1 104 ? 8.742 11.211 -4.305 1 98.69 104 MET B C 1
ATOM 1803 O O . MET B 1 104 ? 9.664 11.977 -4.016 1 98.69 104 MET B O 1
ATOM 1807 N N . ASP B 1 105 ? 8.891 9.922 -4.484 1 98.62 105 ASP B N 1
ATOM 1808 C CA . ASP B 1 105 ? 10.219 9.328 -4.402 1 98.62 105 ASP B CA 1
ATOM 1809 C C . ASP B 1 105 ? 11.008 9.57 -5.691 1 98.62 105 ASP B C 1
ATOM 1811 O O . ASP B 1 105 ? 10.562 10.312 -6.566 1 98.62 105 ASP B O 1
ATOM 1815 N N . THR B 1 106 ? 12.172 9.008 -5.852 1 98.25 106 THR B N 1
ATOM 1816 C CA . THR B 1 106 ? 13.109 9.289 -6.938 1 98.25 106 THR B CA 1
ATOM 1817 C C . THR B 1 106 ? 12.57 8.758 -8.266 1 98.25 106 THR B C 1
ATOM 1819 O O . THR B 1 106 ? 13.047 9.148 -9.336 1 98.25 106 THR B O 1
ATOM 1822 N N . ASP B 1 107 ? 11.609 7.844 -8.266 1 97.56 107 ASP B N 1
ATOM 1823 C CA . ASP B 1 107 ? 11.008 7.32 -9.484 1 97.56 107 ASP B CA 1
ATOM 1824 C C . ASP B 1 107 ? 9.633 7.949 -9.734 1 97.56 107 ASP B C 1
ATOM 1826 O O . ASP B 1 107 ? 8.93 7.559 -10.672 1 97.56 107 ASP B O 1
ATOM 1830 N N . GLY B 1 108 ? 9.203 8.82 -8.812 1 96.94 108 GLY B N 1
ATOM 1831 C CA . GLY B 1 108 ? 7.973 9.562 -9.039 1 96.94 108 GLY B CA 1
ATOM 1832 C C . GLY B 1 108 ? 6.77 8.922 -8.375 1 96.94 108 GLY B C 1
ATOM 1833 O O . GLY B 1 108 ? 5.629 9.328 -8.625 1 96.94 108 GLY B O 1
ATOM 1834 N N . ASN B 1 109 ? 6.93 7.938 -7.566 1 97.94 109 ASN B N 1
ATOM 1835 C CA . ASN B 1 109 ? 5.816 7.391 -6.801 1 97.94 109 ASN B CA 1
ATOM 1836 C C . ASN B 1 109 ? 5.445 8.297 -5.629 1 97.94 109 ASN B C 1
ATOM 1838 O O . ASN B 1 109 ? 6.32 8.82 -4.941 1 97.94 109 ASN B O 1
ATOM 1842 N N . CYS B 1 110 ? 4.188 8.414 -5.363 1 98.25 110 CYS B N 1
ATOM 1843 C CA . CYS B 1 110 ? 3.701 9.25 -4.273 1 98.25 110 CYS B CA 1
ATOM 1844 C C . CYS B 1 110 ? 3.51 8.43 -3.002 1 98.25 110 CYS B C 1
ATOM 1846 O O . CYS B 1 110 ? 2.936 7.34 -3.043 1 98.25 110 CYS B O 1
ATOM 1848 N N . HIS B 1 111 ? 3.994 8.977 -1.881 1 98.81 111 HIS B N 1
ATOM 1849 C CA . HIS B 1 111 ? 3.879 8.367 -0.561 1 98.81 111 HIS B CA 1
ATOM 1850 C C . HIS B 1 111 ? 3.461 9.398 0.487 1 98.81 111 HIS B C 1
ATOM 1852 O O . HIS B 1 111 ? 3.791 10.578 0.369 1 98.81 111 HIS B O 1
ATOM 1858 N N . GLY B 1 112 ? 2.789 8.883 1.481 1 98.69 112 GLY B N 1
ATOM 1859 C CA . GLY B 1 112 ? 2.576 9.695 2.666 1 98.69 112 GLY B CA 1
ATOM 1860 C C . GLY B 1 112 ? 3.58 9.422 3.77 1 98.69 112 GLY B C 1
ATOM 1861 O O . GLY B 1 112 ? 4.156 8.336 3.832 1 98.69 112 GLY B O 1
ATOM 1862 N N . ILE B 1 113 ? 3.785 10.391 4.605 1 98.88 113 ILE B N 1
ATOM 1863 C CA . ILE B 1 113 ? 4.422 10.211 5.902 1 98.88 113 ILE B CA 1
ATOM 1864 C C . ILE B 1 113 ? 3.525 10.773 7.004 1 98.88 113 ILE B C 1
ATOM 1866 O O . ILE B 1 113 ? 2.848 11.781 6.805 1 98.88 113 ILE B O 1
ATOM 1870 N N . VAL B 1 114 ? 3.57 10.094 8.156 1 98.62 114 VAL B N 1
ATOM 1871 C CA . VAL B 1 114 ? 2.719 10.539 9.25 1 98.62 114 VAL B CA 1
ATOM 1872 C C . VAL B 1 114 ? 3.486 10.453 10.57 1 98.62 114 VAL B C 1
ATOM 1874 O O . VAL B 1 114 ? 4.234 9.5 10.797 1 98.62 114 VAL B O 1
ATOM 1877 N N . GLU B 1 115 ? 3.426 11.453 11.328 1 98.44 115 GLU B N 1
ATOM 1878 C CA . GLU B 1 115 ? 3.801 11.477 12.734 1 98.44 115 GLU B CA 1
ATOM 1879 C C . GLU B 1 115 ? 2.568 11.539 13.633 1 98.44 115 GLU B C 1
ATOM 1881 O O . GLU B 1 115 ? 1.868 12.555 13.664 1 98.44 115 GLU B O 1
ATOM 1886 N N . GLU B 1 116 ? 2.295 10.461 14.359 1 96.5 116 GLU B N 1
ATOM 1887 C CA . GLU B 1 116 ? 1.155 10.469 15.273 1 96.5 116 GLU B CA 1
ATOM 1888 C C . GLU B 1 116 ? 1.366 11.453 16.406 1 96.5 116 GLU B C 1
ATOM 1890 O O . GLU B 1 116 ? 2.43 11.477 17.031 1 96.5 116 GLU B O 1
ATOM 1895 N N . ASP B 1 117 ? 0.434 12.289 16.562 1 95.56 117 ASP B N 1
ATOM 1896 C CA . ASP B 1 117 ? 0.402 13.344 17.562 1 95.56 117 ASP B CA 1
ATOM 1897 C C . ASP B 1 117 ? -1.035 13.734 17.906 1 95.56 117 ASP B C 1
ATOM 1899 O O . ASP B 1 117 ? -1.639 14.562 17.219 1 95.56 117 ASP B O 1
ATOM 1903 N N . LYS B 1 118 ? -1.554 13.219 19.078 1 91.5 118 LYS B N 1
ATOM 1904 C CA . LYS B 1 118 ? -2.953 13.43 19.438 1 91.5 118 LYS B CA 1
ATOM 1905 C C . LYS B 1 118 ? -3.232 14.898 19.734 1 91.5 118 LYS B C 1
ATOM 1907 O O . LYS B 1 118 ? -4.387 15.336 19.719 1 91.5 118 LYS B O 1
ATOM 1912 N N . ALA B 1 119 ? -2.205 15.617 19.859 1 93.12 119 ALA B N 1
ATOM 1913 C CA . ALA B 1 119 ? -2.352 17.031 20.156 1 93.12 119 ALA B CA 1
ATOM 1914 C C . ALA B 1 119 ? -2.342 17.875 18.875 1 93.12 119 ALA B C 1
ATOM 1916 O O . ALA B 1 119 ? -2.539 19.094 18.922 1 93.12 119 ALA B O 1
ATOM 1917 N N . ALA B 1 120 ? -2.166 17.188 17.781 1 89.88 120 ALA B N 1
ATOM 1918 C CA . ALA B 1 120 ? -2.051 17.906 16.516 1 89.88 120 ALA B CA 1
ATOM 1919 C C . ALA B 1 120 ? -3.322 18.688 16.203 1 89.88 120 ALA B C 1
ATOM 1921 O O . ALA B 1 120 ? -4.434 18.188 16.391 1 89.88 120 ALA B O 1
ATOM 1922 N N . ARG B 1 121 ? -3.193 19.984 15.977 1 88.31 121 ARG B N 1
ATOM 1923 C CA . ARG B 1 121 ? -4.309 20.844 15.609 1 88.31 121 ARG B CA 1
ATOM 1924 C C . ARG B 1 121 ? -3.881 21.891 14.586 1 88.31 121 ARG B C 1
ATOM 1926 O O . ARG B 1 121 ? -2.725 22.312 14.578 1 88.31 121 ARG B O 1
#

Organism: NCBI:txid1503925

Foldseek 3Di:
DFDFAEKEAADPCVVVVQVVCCVPQVWDWDDDPPFQKIKIDRDDPVDDDHTYIYGHDPDPPDHMEIETEDADDVVVQVVCVVQPKAWDADWDDDAQFFIKTWIAHNVGGIYMYTYGDRHTD/DFDFAEKEAADPCVVVVQVVCCVPQVWDWDDDPPFQKIKIDRDDPVDDDHTYIYGHDPDPPDHMEIETEDADPVVVQVVCVVVPKAWDADWDDDAQFFIKTWIAHNVGGIYMYTYGDRHTD